Protein AF-A0A9X8HEX1-F1 (afdb_monomer)

Sequence (261 aa):
MSPPASTITAYSGILLDDAYKFYAAWRTTFEEAAVTAGFFSLYTNETYCPTRIETDAYTISQAKLQVDKIRNDAKYSTDGYAGDALEQRLTTVKRLEQDFTRKFLDEYIAESLAALRVQAKAFIFNCLTPILQQVIGSHASPFTLWAALMARHEAGTRDPMILFASLTQLKYSEDISAETLFTTLDDQINLIKTTTPSHSRLSNLYYKGIHSAYLRYNATPSIFIHAYRPQSGYLHSTHRSTPVSTPTKLYTTSSRLFHGG

Nearest PDB structures (foldseek):
  8uyo-assembly1_1  TM=4.677E-01  e=8.739E+00  Homo sapiens

Solvent-accessible surface area (backbone atoms only — not comparable to full-atom values): 15936 Å² total; per-residue (Å²): 133,80,79,76,82,80,76,73,77,75,66,86,69,74,60,44,61,95,58,72,90,50,47,69,65,40,49,56,56,46,52,54,51,28,49,74,72,70,36,42,60,45,38,79,31,83,85,62,73,61,66,66,54,57,52,50,30,52,56,50,32,54,56,49,49,53,53,46,43,68,77,41,40,84,79,57,58,68,80,96,51,58,72,73,57,30,56,54,43,53,54,49,35,53,49,53,54,50,53,50,40,51,54,46,34,56,52,48,43,52,53,53,50,50,56,48,42,54,51,43,36,53,50,55,50,63,36,38,33,74,68,52,42,66,75,56,55,82,48,87,45,34,24,58,35,43,52,51,52,52,51,54,53,59,52,50,67,50,32,60,69,54,49,53,53,50,58,72,67,61,65,75,47,97,90,51,55,69,66,60,52,50,53,53,50,50,52,52,53,52,49,46,62,73,59,50,86,83,57,92,76,55,64,62,62,54,47,56,46,47,54,53,48,50,45,68,76,51,48,59,74,70,56,52,57,63,73,66,54,71,96,66,80,87,79,92,79,87,82,80,87,86,89,90,80,86,85,91,80,91,85,81,90,85,80,90,80,88,88,89,136

pLDDT: mean 72.98, std 23.15, range [27.14, 97.88]

Organism: Aphanomyces astaci (NCBI:txid112090)

Secondary structure (DSSP, 8-state):
-PPP--------SPPB-S-GGGHHHHHHHHHHHHHHTT-HHHHH-TT---HHHHHHHHHHHHHHHHHHHHHTHHHH--TT--THHHHHHHHHHHHHHHHHHHHHHHHHHHHHHHHHHHHHHHHHHHTB-HHHHHHHTT--SHHHHHHHHHHHHHHHTT-HHHHHHHHHH----TTS-HHHHHHHHHHHHHHHHHHS---TTTTTHHHHHHHHHHHHHHS-HHHHHHHT---------------------------------

Radius of gyration: 35.81 Å; Cα contacts (8 Å, |Δi|>4): 145; chains: 1; bounding box: 96×54×105 Å

Mean predicted aligned error: 17.01 Å

Structure (mmCIF, N/CA/C/O backbone):
data_AF-A0A9X8HEX1-F1
#
_entry.id   AF-A0A9X8HEX1-F1
#
loop_
_atom_site.group_PDB
_atom_site.id
_atom_site.type_symbol
_atom_site.label_atom_id
_atom_site.label_alt_id
_atom_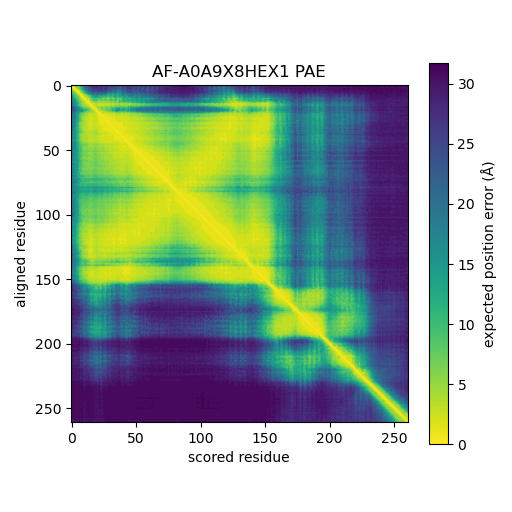site.label_comp_id
_atom_site.label_asym_id
_atom_site.label_entity_id
_atom_site.label_seq_id
_atom_site.pdbx_PDB_ins_code
_atom_site.Cartn_x
_atom_site.Cartn_y
_atom_site.Cartn_z
_atom_site.occupancy
_atom_site.B_iso_or_equiv
_atom_site.auth_seq_id
_atom_site.auth_comp_id
_atom_site.auth_asym_id
_atom_site.auth_atom_id
_atom_site.pdbx_PDB_model_num
ATOM 1 N N . MET A 1 1 ? -4.125 5.279 -22.724 1.00 39.34 1 MET A N 1
ATOM 2 C CA . MET A 1 1 ? -5.195 4.468 -22.113 1.00 39.34 1 MET A CA 1
ATOM 3 C C . MET A 1 1 ? -5.387 5.021 -20.718 1.00 39.34 1 MET A C 1
ATOM 5 O O . MET A 1 1 ? -4.426 5.006 -19.961 1.00 39.34 1 MET A O 1
ATOM 9 N N . SER A 1 2 ? -6.540 5.622 -20.433 1.00 27.77 2 SER A N 1
ATOM 10 C CA . SER A 1 2 ? -6.862 6.080 -19.077 1.00 27.77 2 SER A CA 1
ATOM 11 C C . SER A 1 2 ? -6.958 4.868 -18.146 1.00 27.77 2 SER A C 1
ATOM 13 O O . SER A 1 2 ? -7.371 3.803 -18.619 1.00 27.77 2 SER A O 1
ATOM 15 N N . PRO A 1 3 ? -6.589 4.988 -16.859 1.00 36.34 3 PRO A N 1
ATOM 16 C CA . PRO A 1 3 ? -6.806 3.901 -15.919 1.00 36.34 3 PRO A CA 1
ATOM 17 C C . PRO A 1 3 ? -8.313 3.617 -15.857 1.00 36.34 3 PRO A C 1
ATOM 19 O O . PRO A 1 3 ? -9.101 4.569 -15.921 1.00 36.34 3 PRO A O 1
ATOM 22 N N . PRO A 1 4 ? -8.745 2.350 -15.748 1.00 36.81 4 PRO A N 1
ATOM 23 C CA . PRO A 1 4 ? -10.133 2.075 -15.414 1.00 36.81 4 PRO A CA 1
ATOM 24 C C . PRO A 1 4 ? -10.446 2.795 -14.100 1.00 36.81 4 PRO A C 1
ATOM 26 O O . PRO A 1 4 ? -9.612 2.819 -13.194 1.00 36.81 4 PRO A O 1
ATOM 29 N N . ALA A 1 5 ? -11.621 3.422 -14.014 1.00 38.34 5 ALA A N 1
ATOM 30 C CA . ALA A 1 5 ? -12.097 3.974 -12.757 1.00 38.34 5 ALA A CA 1
ATOM 31 C C . ALA A 1 5 ? -12.072 2.840 -11.726 1.00 38.34 5 ALA A C 1
ATOM 33 O O . ALA A 1 5 ? -12.818 1.871 -11.865 1.00 38.34 5 ALA A O 1
ATOM 34 N N . SER A 1 6 ? -11.165 2.920 -10.749 1.00 46.41 6 SER A N 1
ATOM 35 C CA . SER A 1 6 ? -11.129 1.967 -9.648 1.00 46.41 6 SER A CA 1
ATOM 36 C C . SER A 1 6 ? -12.436 2.113 -8.888 1.00 46.41 6 SER A C 1
ATOM 38 O O . SER A 1 6 ? -12.615 3.053 -8.114 1.00 46.41 6 SER A O 1
ATOM 40 N N . THR A 1 7 ? -13.371 1.203 -9.139 1.00 51.03 7 THR A N 1
ATOM 41 C CA . THR A 1 7 ? -14.566 1.033 -8.327 1.00 51.03 7 THR A CA 1
ATOM 42 C C . THR A 1 7 ? -14.078 0.593 -6.954 1.00 51.03 7 THR A C 1
ATOM 44 O O . THR A 1 7 ? -13.777 -0.578 -6.740 1.00 51.03 7 THR A O 1
ATOM 47 N N . ILE A 1 8 ? -13.887 1.548 -6.043 1.00 57.81 8 ILE A N 1
ATOM 48 C CA . ILE A 1 8 ? -13.554 1.243 -4.654 1.00 57.81 8 ILE A CA 1
ATOM 49 C C . ILE A 1 8 ? -14.707 0.394 -4.129 1.00 57.81 8 ILE A C 1
ATOM 51 O O . ILE A 1 8 ? -15.847 0.860 -4.089 1.00 57.81 8 ILE A O 1
ATOM 55 N N . THR A 1 9 ? -14.424 -0.856 -3.762 1.00 61.56 9 THR A N 1
ATOM 56 C CA . THR A 1 9 ? -15.390 -1.704 -3.068 1.00 61.56 9 THR A CA 1
ATOM 57 C C . THR A 1 9 ? -15.832 -0.961 -1.815 1.00 61.56 9 THR A C 1
ATOM 59 O O . THR A 1 9 ? -15.011 -0.660 -0.947 1.00 61.56 9 THR A O 1
ATOM 62 N N . ALA A 1 10 ? -17.111 -0.597 -1.752 1.00 63.03 10 ALA A N 1
ATOM 63 C CA . ALA A 1 10 ? -17.655 0.088 -0.593 1.00 63.03 10 ALA A CA 1
ATOM 64 C C . ALA A 1 10 ? -17.561 -0.839 0.623 1.00 63.03 10 ALA A C 1
ATOM 66 O O . ALA A 1 10 ? -17.906 -2.019 0.541 1.00 63.03 10 ALA A O 1
ATOM 67 N N . TYR A 1 11 ? -17.086 -0.308 1.745 1.00 71.88 11 TYR A N 1
ATOM 68 C CA . TYR A 1 11 ? -17.107 -1.040 3.001 1.00 71.88 11 TYR A CA 1
ATOM 69 C C . TYR A 1 11 ? -18.558 -1.288 3.421 1.00 71.88 11 TYR A C 1
ATOM 71 O O . TYR A 1 11 ? -19.358 -0.358 3.497 1.00 71.88 11 TYR A O 1
ATOM 79 N N . SER A 1 12 ? -18.900 -2.550 3.666 1.00 70.00 12 SER A N 1
ATOM 80 C CA . SER A 1 12 ? -20.263 -2.984 3.989 1.00 70.00 12 SER A CA 1
ATOM 81 C C . SER A 1 12 ? -20.513 -3.168 5.489 1.00 70.00 12 SER A C 1
ATOM 83 O O . SER A 1 12 ? -21.581 -3.640 5.872 1.00 70.00 12 SER A O 1
ATOM 85 N N . GLY A 1 13 ? -19.527 -2.866 6.340 1.00 74.44 13 GLY A N 1
ATOM 86 C CA . GLY A 1 13 ? -19.642 -3.005 7.791 1.00 74.44 13 GLY A CA 1
ATOM 87 C C . GLY A 1 13 ? -20.255 -1.780 8.474 1.00 74.44 13 GLY A C 1
ATOM 88 O O . GLY A 1 13 ? -20.576 -0.772 7.846 1.00 74.44 13 GLY A O 1
ATOM 89 N N . ILE A 1 14 ? -20.396 -1.865 9.798 1.00 80.00 14 ILE A N 1
ATOM 90 C CA . ILE A 1 14 ? -20.869 -0.753 10.638 1.00 80.00 14 ILE A CA 1
ATOM 91 C C . I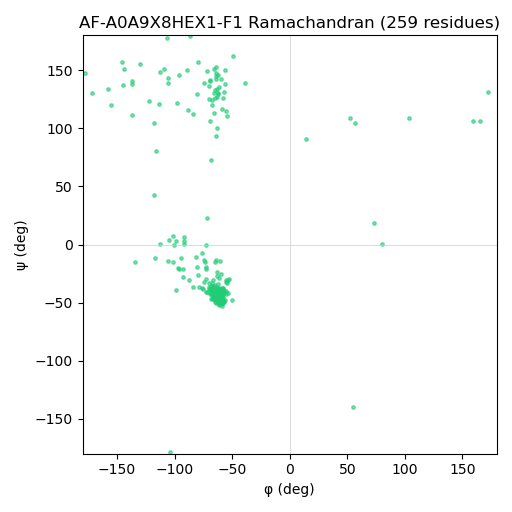LE A 1 14 ? -19.886 0.414 10.510 1.00 80.00 14 ILE A C 1
ATOM 93 O O . ILE A 1 14 ? -18.681 0.194 10.557 1.00 80.00 14 ILE A O 1
ATOM 97 N N . LEU A 1 15 ? -20.372 1.646 10.359 1.00 85.44 15 LEU A N 1
ATOM 98 C CA . LEU A 1 15 ? -19.495 2.817 10.363 1.00 85.44 15 LEU A CA 1
ATOM 99 C C . LEU A 1 15 ? -18.937 3.053 11.766 1.00 85.44 15 LEU A C 1
ATOM 101 O O . LEU A 1 15 ? -19.681 3.007 12.745 1.00 85.44 15 LEU A O 1
ATOM 105 N N . LEU A 1 16 ? -17.647 3.355 11.860 1.00 86.31 16 LEU A N 1
ATOM 106 C CA . LEU A 1 16 ? -17.052 3.795 13.110 1.00 86.31 16 LEU A CA 1
ATOM 107 C C . LEU A 1 16 ? -17.555 5.196 13.438 1.00 86.31 16 LEU A C 1
ATOM 109 O O . LEU A 1 16 ? -17.443 6.129 12.633 1.00 86.31 16 LEU A O 1
ATOM 113 N N . ASP A 1 17 ? -18.108 5.338 14.629 1.00 80.31 17 ASP A N 1
ATOM 114 C CA . ASP A 1 17 ? -18.427 6.609 15.251 1.00 80.31 17 ASP A CA 1
ATOM 115 C C . ASP A 1 17 ? -17.440 6.897 16.387 1.00 80.31 17 ASP A C 1
ATOM 117 O O . ASP A 1 17 ? -16.544 6.108 16.689 1.00 80.31 17 ASP A O 1
ATOM 121 N N . ASP A 1 18 ? -17.582 8.060 17.017 1.00 72.25 18 ASP A N 1
ATOM 122 C CA . ASP A 1 18 ? -16.739 8.435 18.155 1.00 72.25 18 ASP A CA 1
ATOM 123 C C . ASP A 1 18 ? -17.100 7.648 19.436 1.00 72.25 18 ASP A C 1
ATOM 125 O O . ASP A 1 18 ? -16.485 7.837 20.485 1.00 72.25 18 ASP A O 1
ATOM 129 N N . ALA A 1 19 ? -18.103 6.761 19.378 1.00 66.81 19 ALA A N 1
ATOM 130 C CA . ALA A 1 19 ? -18.542 5.965 20.509 1.00 66.81 19 ALA A CA 1
ATOM 131 C C . ALA A 1 19 ? -17.740 4.656 20.591 1.00 66.81 19 ALA A C 1
ATOM 133 O O . ALA A 1 19 ? -17.836 3.738 19.781 1.00 66.81 19 ALA A O 1
ATOM 134 N N . TYR A 1 20 ? -16.986 4.513 21.675 1.00 65.56 20 TYR A N 1
ATOM 135 C CA . TYR A 1 20 ? -16.068 3.390 21.915 1.00 65.56 20 TYR A CA 1
ATOM 136 C C . TYR A 1 20 ? -16.729 2.006 21.965 1.00 65.56 20 TYR A C 1
ATOM 138 O O . TYR A 1 20 ? -16.040 0.990 21.888 1.00 65.56 20 TYR A O 1
ATOM 146 N N . LYS A 1 21 ? -18.061 1.949 22.082 1.00 67.62 21 LYS A N 1
ATOM 147 C CA . LYS A 1 21 ? -18.825 0.715 22.301 1.00 67.62 21 LYS A CA 1
ATOM 148 C C . LYS A 1 21 ? -18.678 -0.301 21.163 1.00 67.62 21 LYS A C 1
ATOM 150 O O . LYS A 1 21 ? -18.771 -1.497 21.419 1.00 67.62 21 LYS A O 1
ATOM 155 N N . PHE A 1 22 ? -18.429 0.158 19.936 1.00 74.25 22 PHE A N 1
ATOM 156 C CA . PHE A 1 22 ? -18.317 -0.712 18.759 1.00 74.25 22 PHE A CA 1
ATOM 157 C C . PHE A 1 22 ? -16.912 -0.770 18.164 1.00 74.25 22 PHE A C 1
ATOM 159 O O . PHE A 1 22 ? -16.699 -1.496 17.198 1.00 74.25 22 PHE A O 1
ATOM 166 N N . TYR A 1 23 ? -15.941 -0.067 18.753 1.00 81.19 23 TYR A N 1
ATOM 167 C CA . TYR A 1 23 ? -14.595 0.049 18.193 1.00 81.19 23 TYR A CA 1
ATOM 168 C C . TYR A 1 23 ? -13.899 -1.307 18.008 1.00 81.19 23 TYR A C 1
ATOM 170 O O . TYR A 1 23 ? -13.342 -1.559 16.945 1.00 81.19 23 TYR A O 1
ATOM 178 N N . ALA A 1 24 ? -13.966 -2.202 18.999 1.00 79.25 24 ALA A N 1
ATOM 179 C CA . ALA A 1 24 ? -13.312 -3.510 18.910 1.00 79.25 24 ALA A CA 1
ATOM 180 C C . ALA A 1 24 ? -13.892 -4.371 17.771 1.00 79.25 24 ALA A C 1
ATOM 182 O O . ALA A 1 24 ? -13.145 -4.892 16.948 1.00 79.25 24 ALA A O 1
ATOM 183 N N . ALA A 1 25 ? -15.223 -4.459 17.683 1.00 80.62 25 ALA A N 1
ATOM 184 C CA . ALA A 1 25 ? -15.906 -5.213 16.631 1.00 80.62 25 ALA A CA 1
ATOM 185 C C . ALA A 1 25 ? -15.706 -4.582 15.243 1.00 80.62 25 ALA A C 1
ATOM 187 O O . ALA A 1 25 ? -15.489 -5.286 14.253 1.00 80.62 25 ALA A O 1
ATOM 188 N N . TRP A 1 26 ? -15.740 -3.247 15.177 1.00 88.06 26 TRP A N 1
ATOM 189 C CA . TRP A 1 26 ? -15.436 -2.496 13.966 1.00 88.06 26 TRP A CA 1
ATOM 190 C C . TRP A 1 26 ? -14.021 -2.789 13.479 1.00 88.06 26 TRP A C 1
ATOM 192 O O . TRP A 1 26 ? -13.847 -3.107 12.308 1.00 88.06 26 TRP A O 1
ATOM 202 N N . ARG A 1 27 ? -13.028 -2.725 14.373 1.00 89.12 27 ARG A N 1
ATOM 203 C CA . ARG A 1 27 ? -11.616 -2.919 14.039 1.00 89.12 27 ARG A CA 1
ATOM 204 C C . ARG A 1 27 ? -11.392 -4.283 13.405 1.00 89.12 27 ARG A C 1
ATOM 206 O O . ARG A 1 27 ? -10.843 -4.333 12.316 1.00 89.12 27 ARG A O 1
ATOM 213 N N . THR A 1 28 ? -11.883 -5.359 14.018 1.00 86.81 28 THR A N 1
ATOM 214 C CA . THR A 1 28 ? -11.762 -6.710 13.446 1.00 86.81 28 THR A CA 1
ATOM 215 C C . THR A 1 28 ? -12.376 -6.790 12.046 1.00 86.81 28 THR A C 1
ATOM 217 O O . THR A 1 28 ? -11.711 -7.211 11.104 1.00 86.81 28 THR A O 1
ATOM 220 N N . THR A 1 29 ? -13.607 -6.295 11.885 1.00 88.56 29 THR A N 1
ATOM 221 C CA . THR A 1 29 ? -14.315 -6.317 10.591 1.00 88.56 29 THR A CA 1
ATOM 222 C C . THR A 1 29 ? -13.586 -5.488 9.527 1.00 88.56 29 THR A C 1
ATOM 224 O O . THR A 1 29 ? -13.477 -5.884 8.365 1.00 88.56 29 THR A O 1
ATOM 227 N N . PHE A 1 30 ? -13.074 -4.321 9.916 1.00 91.69 30 PHE A N 1
ATOM 228 C CA . PHE A 1 30 ? -12.334 -3.432 9.035 1.00 91.69 30 PHE A CA 1
ATOM 229 C C . PHE A 1 30 ? -10.996 -4.038 8.609 1.00 91.69 30 PHE A C 1
ATOM 231 O O . PHE A 1 30 ? -10.667 -3.994 7.426 1.00 91.69 30 PHE A O 1
ATOM 238 N N . GLU A 1 31 ? -10.230 -4.604 9.544 1.00 92.94 31 GLU A N 1
ATOM 239 C CA . GLU A 1 31 ? -8.933 -5.222 9.262 1.00 92.94 31 GLU A CA 1
ATOM 240 C C . GLU A 1 31 ? -9.088 -6.385 8.268 1.00 92.94 31 GLU A C 1
ATOM 242 O O . GLU A 1 31 ? -8.364 -6.436 7.274 1.00 92.94 31 GLU A O 1
ATOM 247 N N . GLU A 1 32 ? -10.091 -7.250 8.445 1.00 91.31 32 GLU A N 1
ATOM 248 C CA . GLU A 1 32 ? -10.408 -8.332 7.498 1.00 91.31 32 GLU A CA 1
ATOM 249 C C . GLU A 1 32 ? -10.763 -7.805 6.098 1.00 91.31 32 GLU A C 1
ATOM 251 O O . GLU A 1 32 ? -10.253 -8.294 5.079 1.00 91.31 32 GLU A O 1
ATOM 256 N N . ALA A 1 33 ? -11.600 -6.765 6.031 1.00 90.88 33 ALA A N 1
ATOM 257 C CA . ALA A 1 33 ? -11.974 -6.134 4.770 1.00 90.88 33 ALA A CA 1
ATOM 258 C C . ALA A 1 33 ? -10.766 -5.465 4.088 1.00 90.88 33 ALA A C 1
ATOM 260 O O . ALA A 1 33 ? -10.582 -5.588 2.876 1.00 90.88 33 ALA A O 1
ATOM 261 N N . ALA A 1 34 ? -9.904 -4.805 4.862 1.00 92.31 34 ALA A N 1
ATOM 262 C CA . ALA A 1 34 ? -8.686 -4.165 4.386 1.00 92.31 34 ALA A CA 1
ATOM 263 C C . ALA A 1 34 ? -7.648 -5.176 3.884 1.00 92.31 34 ALA A C 1
ATOM 265 O O . ALA A 1 34 ? -6.960 -4.900 2.899 1.00 92.31 34 ALA A O 1
ATOM 266 N N . VAL A 1 35 ? -7.523 -6.339 4.532 1.00 92.50 35 VAL A N 1
ATOM 267 C CA . VAL A 1 35 ? -6.666 -7.440 4.066 1.00 92.50 35 VAL A CA 1
ATOM 268 C C . VAL A 1 35 ? -7.191 -7.974 2.738 1.00 92.50 35 VAL A C 1
ATOM 270 O O . VAL A 1 35 ? -6.428 -8.086 1.781 1.00 92.50 35 VAL A O 1
ATOM 273 N N . THR A 1 36 ? -8.498 -8.218 2.649 1.00 90.56 36 THR A N 1
ATOM 274 C CA . THR A 1 36 ? -9.150 -8.713 1.427 1.00 90.56 36 THR A CA 1
ATOM 275 C C . THR A 1 36 ? -8.994 -7.735 0.259 1.00 90.56 36 THR A C 1
ATOM 277 O O . THR A 1 36 ? -8.737 -8.147 -0.870 1.00 90.56 36 THR A O 1
ATOM 280 N N . ALA A 1 37 ? -9.091 -6.432 0.528 1.00 89.44 37 ALA A N 1
ATOM 281 C CA . ALA A 1 37 ? -8.872 -5.380 -0.461 1.00 89.44 37 ALA A CA 1
ATOM 282 C C . ALA A 1 37 ? -7.383 -5.128 -0.785 1.00 89.44 37 ALA A C 1
ATOM 284 O O . ALA A 1 37 ? -7.077 -4.352 -1.689 1.00 89.44 37 ALA A O 1
ATOM 285 N N . GLY A 1 38 ? -6.448 -5.757 -0.062 1.00 91.56 38 GLY A N 1
ATOM 286 C CA . GLY A 1 38 ? -5.007 -5.567 -0.245 1.00 91.56 38 GLY A CA 1
ATOM 287 C C . GLY A 1 38 ? -4.469 -4.228 0.274 1.00 91.56 38 GLY A C 1
ATOM 288 O O . GLY A 1 38 ? -3.379 -3.813 -0.114 1.00 91.56 38 GLY A O 1
ATOM 289 N N . PHE A 1 39 ? -5.210 -3.535 1.143 1.00 94.25 39 PHE A N 1
ATOM 290 C CA . PHE A 1 39 ? -4.818 -2.234 1.691 1.00 94.25 39 PHE A CA 1
ATOM 291 C C . PHE A 1 39 ? -4.156 -2.314 3.064 1.00 94.25 39 PHE A C 1
ATOM 293 O O . PHE A 1 39 ? -3.450 -1.380 3.436 1.00 94.25 39 PHE A O 1
ATOM 300 N N . PHE A 1 40 ? -4.345 -3.403 3.816 1.00 94.44 40 PHE A N 1
ATOM 301 C CA . PHE A 1 40 ? -3.969 -3.445 5.233 1.00 94.44 40 PHE A CA 1
ATOM 302 C C . PHE A 1 40 ? -2.496 -3.093 5.505 1.00 94.44 40 PHE A C 1
ATOM 304 O O . PHE A 1 40 ? -2.201 -2.282 6.381 1.00 94.44 40 PHE A O 1
ATOM 311 N N . SER A 1 41 ? -1.566 -3.607 4.697 1.00 96.00 41 SER A N 1
ATOM 312 C CA . SER A 1 41 ? -0.135 -3.307 4.840 1.00 96.00 41 SER A CA 1
ATOM 313 C C . SER A 1 41 ? 0.219 -1.828 4.620 1.00 96.00 41 SER A C 1
ATOM 315 O O . SER A 1 41 ? 1.210 -1.363 5.171 1.00 96.00 41 SER A O 1
ATOM 317 N N . LEU A 1 42 ? -0.596 -1.063 3.880 1.00 95.69 42 LEU A N 1
ATOM 318 C CA . LEU A 1 42 ? -0.411 0.388 3.705 1.00 95.69 42 LEU A CA 1
ATOM 319 C C . LEU A 1 42 ? -0.777 1.185 4.966 1.00 95.69 42 LEU A C 1
ATOM 321 O O . LEU A 1 42 ? -0.364 2.337 5.101 1.00 95.69 42 LEU A O 1
ATOM 325 N N . TYR A 1 43 ? -1.577 0.604 5.863 1.00 95.62 43 TYR A N 1
ATOM 326 C CA . TYR A 1 43 ? -1.968 1.226 7.128 1.00 95.62 43 TYR A CA 1
ATOM 327 C C . TYR A 1 43 ? -0.968 0.944 8.245 1.00 95.62 43 TYR A C 1
ATOM 329 O O . TYR A 1 43 ? -0.797 1.774 9.132 1.00 95.62 43 TYR A O 1
ATOM 337 N N . THR A 1 44 ? -0.297 -0.210 8.205 1.00 94.94 44 THR A N 1
ATOM 338 C CA . THR A 1 44 ? 0.607 -0.659 9.274 1.00 94.94 44 THR A CA 1
ATOM 339 C C . THR A 1 44 ? 2.085 -0.455 8.959 1.00 94.94 44 THR A C 1
ATOM 341 O O . THR A 1 44 ? 2.905 -0.491 9.874 1.00 94.94 44 THR A O 1
ATOM 344 N N . ASN A 1 45 ? 2.441 -0.209 7.696 1.00 95.00 45 ASN A N 1
ATOM 345 C CA . ASN A 1 45 ? 3.813 0.047 7.281 1.00 95.00 45 ASN A CA 1
ATOM 346 C C . ASN A 1 45 ? 3.877 1.207 6.272 1.00 95.00 45 ASN A C 1
ATOM 348 O O . ASN A 1 45 ? 3.441 1.098 5.127 1.00 95.00 45 ASN A O 1
ATOM 352 N N . GLU A 1 46 ? 4.460 2.324 6.703 1.00 92.56 46 GLU A N 1
ATOM 353 C CA . GLU A 1 46 ? 4.568 3.552 5.912 1.00 92.56 46 GLU A CA 1
ATOM 354 C C . GLU A 1 46 ? 5.368 3.370 4.611 1.00 92.56 46 GLU A C 1
ATOM 356 O O . GLU A 1 46 ? 5.006 3.927 3.567 1.00 92.56 46 GLU A O 1
ATOM 361 N N . THR A 1 47 ? 6.430 2.565 4.656 1.00 93.06 47 THR A N 1
ATOM 362 C CA . THR A 1 47 ? 7.340 2.334 3.525 1.00 93.06 47 THR A CA 1
ATOM 363 C C . THR A 1 47 ? 6.937 1.135 2.673 1.00 93.06 47 THR A C 1
ATOM 365 O O . THR A 1 47 ? 7.663 0.763 1.753 1.00 93.06 47 THR A O 1
ATOM 368 N N . TYR A 1 48 ? 5.774 0.535 2.941 1.00 94.25 48 TYR A N 1
ATOM 369 C CA . TYR A 1 48 ? 5.303 -0.627 2.205 1.00 94.25 48 TYR A CA 1
ATOM 370 C C . TYR A 1 48 ? 5.084 -0.326 0.718 1.00 94.25 48 TYR A C 1
ATOM 372 O O . TYR A 1 48 ? 4.365 0.608 0.350 1.00 94.25 48 TYR A O 1
ATOM 380 N N . CYS A 1 49 ? 5.657 -1.186 -0.122 1.00 93.56 49 CYS A N 1
ATOM 381 C CA . CYS A 1 49 ? 5.399 -1.264 -1.550 1.00 93.56 49 CYS A CA 1
ATOM 382 C C . CYS A 1 49 ? 4.906 -2.685 -1.879 1.00 93.56 49 CYS A C 1
ATOM 384 O O . CYS A 1 49 ? 5.594 -3.655 -1.554 1.00 93.56 49 CYS A O 1
ATOM 386 N N . PRO A 1 50 ? 3.722 -2.853 -2.492 1.00 94.25 50 PRO A N 1
ATOM 387 C CA . PRO A 1 50 ? 3.270 -4.162 -2.944 1.00 94.25 50 PRO A CA 1
ATOM 388 C C . PRO A 1 50 ? 4.194 -4.749 -4.016 1.00 94.25 50 P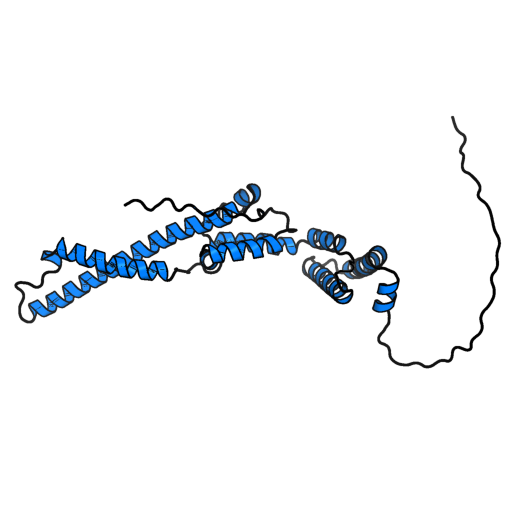RO A C 1
ATOM 390 O O . PRO A 1 50 ? 4.412 -4.129 -5.057 1.00 94.25 50 PRO A O 1
ATOM 393 N N . THR A 1 51 ? 4.612 -6.005 -3.842 1.00 92.69 51 THR A N 1
ATOM 394 C CA . THR A 1 51 ? 5.456 -6.741 -4.807 1.00 92.69 51 THR A CA 1
ATOM 395 C C . THR A 1 51 ? 4.875 -6.767 -6.222 1.00 92.69 51 THR A C 1
ATOM 397 O O . THR A 1 51 ? 5.611 -6.783 -7.209 1.00 92.69 51 THR A O 1
ATOM 400 N N . ARG A 1 52 ? 3.542 -6.740 -6.350 1.00 91.81 52 ARG A N 1
ATOM 401 C CA . ARG A 1 52 ? 2.873 -6.654 -7.654 1.00 91.81 52 ARG A CA 1
ATOM 402 C C . ARG A 1 52 ? 3.227 -5.364 -8.399 1.00 91.81 52 ARG A C 1
ATOM 404 O O . ARG A 1 52 ? 3.510 -5.436 -9.586 1.00 91.81 52 ARG A O 1
ATOM 411 N N . ILE A 1 53 ? 3.261 -4.217 -7.712 1.00 93.88 53 ILE A N 1
ATOM 412 C CA . ILE A 1 53 ? 3.651 -2.937 -8.324 1.00 93.88 53 ILE A CA 1
ATOM 413 C C . ILE A 1 53 ? 5.100 -3.012 -8.803 1.00 93.88 53 ILE A C 1
ATOM 415 O O . ILE A 1 53 ? 5.378 -2.614 -9.927 1.00 93.88 53 ILE A O 1
ATOM 419 N N . GLU A 1 54 ? 6.005 -3.567 -7.996 1.00 92.25 54 GLU A N 1
ATOM 420 C CA . GLU A 1 54 ? 7.420 -3.721 -8.364 1.00 92.25 54 GLU A CA 1
ATOM 421 C C . GLU A 1 54 ? 7.601 -4.638 -9.585 1.00 92.25 54 GLU A C 1
ATOM 423 O O . GLU A 1 54 ? 8.341 -4.318 -10.516 1.00 92.25 54 GLU A O 1
ATOM 428 N N . THR A 1 55 ? 6.879 -5.759 -9.612 1.00 94.19 55 THR A N 1
ATOM 429 C CA . THR A 1 55 ? 6.929 -6.738 -10.710 1.00 94.19 55 THR A CA 1
ATOM 430 C C . THR A 1 55 ? 6.351 -6.165 -12.006 1.00 94.19 55 THR A C 1
ATOM 432 O O . THR A 1 55 ? 6.941 -6.326 -13.081 1.00 94.19 55 THR A O 1
ATOM 435 N N . ASP A 1 56 ? 5.220 -5.460 -11.912 1.00 94.12 56 ASP A N 1
ATOM 436 C CA . ASP A 1 56 ? 4.591 -4.783 -13.047 1.00 94.12 56 ASP A CA 1
ATOM 437 C C . ASP A 1 56 ? 5.504 -3.662 -13.566 1.00 94.12 56 ASP A C 1
ATOM 439 O O . ASP A 1 56 ? 5.744 -3.576 -14.772 1.00 94.12 56 ASP A O 1
ATOM 443 N N . ALA A 1 57 ? 6.094 -2.861 -12.670 1.00 94.94 57 ALA A N 1
ATOM 444 C CA . ALA A 1 57 ? 7.051 -1.812 -13.017 1.00 94.94 57 ALA A CA 1
ATOM 445 C C . ALA A 1 57 ? 8.237 -2.382 -13.800 1.00 94.94 57 ALA A C 1
ATOM 447 O O . ALA A 1 57 ? 8.588 -1.861 -14.861 1.00 94.94 57 ALA A O 1
ATOM 448 N N . TYR A 1 58 ? 8.819 -3.487 -13.324 1.00 93.50 58 TYR A N 1
ATOM 449 C CA . TYR A 1 58 ? 9.920 -4.158 -14.005 1.00 93.50 58 TYR A CA 1
ATOM 450 C C . TYR A 1 58 ? 9.514 -4.647 -15.395 1.00 93.50 58 TYR A C 1
ATOM 452 O O . TYR A 1 58 ? 10.161 -4.296 -16.382 1.00 93.50 58 TYR A O 1
ATOM 460 N N . THR A 1 59 ? 8.407 -5.378 -15.501 1.00 95.50 59 THR A N 1
ATOM 461 C CA . THR A 1 59 ? 7.930 -5.927 -16.779 1.00 95.50 59 THR A CA 1
ATOM 462 C C . THR A 1 59 ? 7.646 -4.820 -17.798 1.00 95.50 59 THR A C 1
ATOM 464 O O . THR A 1 59 ? 8.077 -4.894 -18.953 1.00 95.50 59 THR A O 1
ATOM 467 N N . ILE A 1 60 ? 6.975 -3.748 -17.368 1.00 95.38 60 ILE A N 1
ATOM 468 C CA . ILE A 1 60 ? 6.657 -2.602 -18.224 1.00 95.38 60 ILE A CA 1
ATOM 469 C C . ILE A 1 60 ? 7.932 -1.843 -18.603 1.00 95.38 60 ILE A C 1
ATOM 471 O O . ILE A 1 60 ? 8.060 -1.442 -19.760 1.00 95.38 60 ILE A O 1
ATOM 475 N N . SER A 1 61 ? 8.891 -1.684 -17.684 1.00 96.12 61 SER A N 1
ATOM 476 C CA . SER A 1 61 ? 10.167 -1.012 -17.966 1.00 96.12 61 SER A CA 1
ATOM 477 C C . SER A 1 61 ? 10.931 -1.698 -19.098 1.00 96.12 61 SER A C 1
ATOM 479 O O . SER A 1 61 ? 11.421 -1.021 -20.001 1.00 96.12 61 SER A O 1
ATOM 481 N N . GLN A 1 62 ? 10.948 -3.037 -19.117 1.00 95.62 62 GLN A N 1
ATOM 482 C CA . GLN A 1 62 ? 11.604 -3.808 -20.170 1.00 95.62 62 GLN A CA 1
ATOM 483 C C . GLN A 1 62 ? 10.926 -3.577 -21.521 1.00 95.62 62 GLN A C 1
ATOM 485 O O . GLN A 1 62 ? 11.592 -3.248 -22.501 1.00 95.62 62 GLN A O 1
ATOM 490 N N . ALA A 1 63 ? 9.594 -3.662 -21.574 1.00 96.38 63 ALA A N 1
ATOM 491 C CA . ALA A 1 63 ? 8.844 -3.401 -22.800 1.00 96.38 63 ALA A CA 1
ATOM 492 C C . ALA A 1 63 ? 9.035 -1.956 -23.301 1.00 96.38 63 ALA A C 1
ATOM 494 O O . ALA A 1 63 ? 9.227 -1.722 -24.495 1.00 96.38 63 ALA A O 1
ATOM 495 N N . LYS A 1 64 ? 9.024 -0.976 -22.391 1.00 96.62 64 LYS A N 1
ATOM 496 C CA . LYS A 1 64 ? 9.228 0.443 -22.711 1.00 96.62 64 LYS A CA 1
ATOM 497 C C . LYS A 1 64 ? 10.637 0.726 -23.212 1.00 96.62 64 LYS A C 1
ATOM 499 O O . LYS A 1 64 ? 10.766 1.483 -24.170 1.00 96.62 64 LYS A O 1
ATOM 504 N N . LEU A 1 65 ? 11.656 0.095 -22.630 1.00 97.00 65 LEU A N 1
ATOM 505 C CA . LEU A 1 65 ? 13.032 0.210 -23.100 1.00 97.00 65 LEU A CA 1
ATOM 506 C C . LEU A 1 65 ? 13.170 -0.318 -24.532 1.00 97.00 65 LEU A C 1
ATOM 508 O O . LEU A 1 65 ? 13.778 0.348 -25.362 1.00 97.00 65 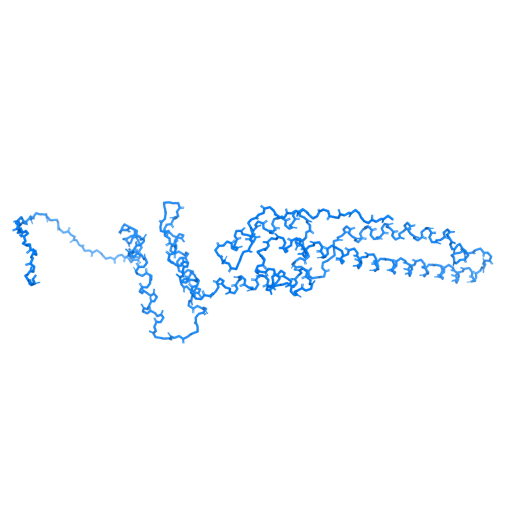LEU A O 1
ATOM 512 N N . GLN A 1 66 ? 12.566 -1.466 -24.857 1.00 96.88 66 GLN A N 1
ATOM 513 C CA . GLN A 1 66 ? 12.601 -1.989 -26.230 1.00 96.88 66 GLN A CA 1
ATOM 514 C C . GLN A 1 66 ? 11.939 -1.029 -27.225 1.00 96.88 66 GLN A C 1
ATOM 516 O O . GLN A 1 66 ? 12.485 -0.767 -28.295 1.00 96.88 66 GLN A O 1
ATOM 521 N N . VAL A 1 67 ? 10.793 -0.448 -26.860 1.00 97.19 67 VAL A N 1
ATOM 522 C CA . VAL A 1 67 ? 10.136 0.573 -27.690 1.00 97.19 67 VAL A CA 1
ATOM 523 C C . VAL A 1 67 ? 11.014 1.818 -27.847 1.00 97.19 67 VAL A C 1
ATOM 525 O O . VAL A 1 67 ? 11.077 2.372 -28.945 1.00 97.19 67 VAL A O 1
ATOM 528 N N . ASP A 1 68 ? 11.695 2.259 -26.787 1.00 97.00 68 ASP A N 1
ATOM 529 C CA . ASP A 1 68 ? 12.602 3.410 -26.845 1.00 97.00 68 ASP A CA 1
ATOM 530 C C . ASP A 1 68 ? 13.797 3.143 -27.763 1.00 97.00 68 ASP A C 1
ATOM 532 O O . ASP A 1 68 ? 14.123 3.990 -28.590 1.00 97.00 68 ASP A O 1
ATOM 536 N N . LYS A 1 69 ? 14.383 1.942 -27.697 1.00 96.56 69 LYS A N 1
ATOM 537 C CA . LYS A 1 69 ? 15.472 1.515 -28.586 1.00 96.56 69 LYS A CA 1
ATOM 538 C C . LYS A 1 69 ? 15.059 1.547 -30.054 1.00 96.56 69 LYS A C 1
ATOM 540 O O . LYS A 1 69 ? 15.806 2.066 -30.869 1.00 96.56 69 LYS A O 1
ATOM 545 N N . ILE A 1 70 ? 13.858 1.067 -30.383 1.00 96.38 70 ILE A N 1
ATOM 546 C CA . ILE A 1 70 ? 13.337 1.096 -31.761 1.00 96.38 70 ILE A CA 1
ATOM 547 C C . ILE A 1 70 ? 13.126 2.537 -32.242 1.00 96.38 70 ILE A C 1
ATOM 549 O O . ILE A 1 70 ? 13.448 2.873 -33.378 1.00 96.38 70 ILE A O 1
ATOM 553 N N . ARG A 1 71 ? 12.561 3.402 -31.393 1.00 97.06 71 ARG A N 1
ATOM 554 C CA . ARG A 1 71 ? 12.255 4.794 -31.763 1.00 97.06 71 ARG A CA 1
ATOM 555 C C . ARG A 1 71 ? 13.497 5.675 -31.839 1.00 97.06 71 ARG A C 1
ATOM 557 O O . ARG A 1 71 ? 13.526 6.607 -32.634 1.00 97.06 71 ARG A O 1
ATOM 564 N N . ASN A 1 72 ? 14.491 5.387 -31.008 1.00 96.25 72 ASN A N 1
ATOM 565 C CA . ASN A 1 72 ? 15.706 6.173 -30.848 1.00 96.25 72 ASN A CA 1
ATOM 566 C C . ASN A 1 72 ? 16.944 5.353 -31.230 1.00 96.25 72 ASN A C 1
ATOM 568 O O . ASN A 1 72 ? 17.953 5.411 -30.532 1.00 96.25 72 ASN A O 1
ATOM 572 N N . ASP A 1 73 ? 16.883 4.597 -32.328 1.00 95.12 73 ASP A N 1
ATOM 573 C CA . ASP A 1 73 ? 17.927 3.640 -32.718 1.00 95.12 73 ASP A CA 1
ATOM 574 C C . ASP A 1 73 ? 19.341 4.246 -32.708 1.00 95.12 73 ASP A C 1
ATOM 576 O O . ASP A 1 73 ? 20.228 3.737 -32.027 1.00 95.12 73 ASP A O 1
ATOM 580 N N . ALA A 1 74 ? 19.531 5.426 -33.308 1.00 94.62 74 ALA A N 1
ATOM 581 C CA . ALA A 1 74 ? 20.822 6.122 -33.327 1.00 94.62 74 ALA A CA 1
ATOM 582 C C . ALA A 1 74 ? 21.427 6.364 -31.924 1.00 94.62 74 ALA A C 1
ATOM 584 O O . ALA A 1 74 ? 22.646 6.377 -31.747 1.00 94.62 74 ALA A O 1
ATOM 585 N N . LYS A 1 75 ? 20.589 6.528 -30.892 1.00 95.69 75 LYS A N 1
ATOM 586 C CA . LYS A 1 75 ? 21.031 6.703 -29.500 1.00 95.69 75 LYS A CA 1
ATOM 587 C C . LYS A 1 75 ? 21.625 5.417 -28.925 1.00 95.69 75 LYS A C 1
ATOM 589 O O . LYS A 1 75 ? 22.567 5.510 -28.137 1.00 95.69 75 LYS A O 1
ATOM 594 N N . TYR A 1 76 ? 21.117 4.255 -29.331 1.00 96.88 76 TYR A N 1
ATOM 595 C CA . TYR A 1 76 ? 21.486 2.937 -28.802 1.00 96.88 76 TYR A CA 1
ATOM 596 C C . TYR A 1 76 ? 22.371 2.112 -29.747 1.00 96.88 76 TYR A C 1
ATOM 598 O O . TYR A 1 76 ? 22.971 1.138 -29.301 1.00 96.88 76 TYR A O 1
ATOM 606 N N . SER A 1 77 ? 22.479 2.500 -31.019 1.00 95.25 77 SER A N 1
ATOM 607 C CA . SER A 1 77 ? 23.217 1.751 -32.034 1.00 95.25 77 SER A CA 1
ATOM 608 C C . SER A 1 77 ? 24.712 1.683 -31.720 1.00 95.25 77 SER A C 1
ATOM 610 O O . SER A 1 77 ? 25.323 2.637 -31.216 1.00 95.25 77 SER A O 1
ATOM 612 N N . THR A 1 78 ? 25.291 0.526 -32.022 1.00 96.50 78 THR A N 1
ATOM 613 C CA . THR A 1 78 ? 26.728 0.236 -31.963 1.00 96.50 78 THR A CA 1
ATOM 614 C C . THR A 1 78 ? 27.360 0.188 -33.353 1.00 96.50 78 THR A C 1
ATOM 616 O O . THR A 1 78 ? 28.544 -0.120 -33.474 1.00 96.50 78 THR A O 1
ATOM 619 N N . ASP A 1 79 ? 26.590 0.482 -34.398 1.00 94.94 79 ASP A N 1
ATOM 620 C CA . ASP A 1 79 ? 27.043 0.366 -35.778 1.00 94.94 79 ASP A CA 1
ATOM 621 C C . ASP A 1 79 ? 28.091 1.431 -36.106 1.00 94.94 79 ASP A C 1
ATOM 623 O O . ASP A 1 79 ? 28.018 2.575 -35.655 1.00 94.94 79 ASP A O 1
ATOM 627 N N . GLY A 1 80 ? 29.097 1.046 -36.892 1.00 93.25 80 GLY A N 1
ATOM 628 C CA . GLY A 1 80 ? 30.195 1.932 -37.288 1.00 93.25 80 GLY A CA 1
ATOM 629 C C . GLY A 1 80 ? 31.299 2.115 -36.238 1.00 93.25 80 GLY A C 1
ATOM 630 O O . GLY A 1 80 ? 32.270 2.818 -36.513 1.00 93.25 80 GLY A O 1
ATOM 631 N N . TYR A 1 81 ? 31.202 1.468 -35.072 1.00 95.69 81 TYR A N 1
ATOM 632 C CA . TYR A 1 81 ? 32.267 1.439 -34.066 1.00 95.69 81 TYR A CA 1
ATOM 633 C C . TYR A 1 81 ? 33.125 0.168 -34.192 1.00 95.69 81 TYR A C 1
ATOM 635 O O . TYR A 1 81 ? 32.616 -0.907 -34.503 1.00 95.69 81 TYR A O 1
ATOM 643 N N . ALA A 1 82 ? 34.429 0.271 -33.913 1.00 96.00 82 ALA A N 1
ATOM 644 C CA . ALA A 1 82 ? 35.366 -0.857 -33.921 1.00 96.00 82 ALA A CA 1
ATOM 645 C C . ALA A 1 82 ? 36.456 -0.696 -32.847 1.00 96.00 82 ALA A C 1
ATOM 647 O O . ALA A 1 82 ? 36.741 0.422 -32.413 1.00 96.00 82 ALA A O 1
ATOM 648 N N . GLY A 1 83 ? 37.068 -1.812 -32.433 1.00 95.88 83 GLY A N 1
ATOM 649 C CA . GLY A 1 83 ? 38.126 -1.834 -31.414 1.00 95.88 83 GLY A CA 1
ATOM 650 C C . GLY A 1 83 ? 37.692 -1.170 -30.102 1.00 95.88 83 GLY A C 1
ATOM 651 O O . GLY A 1 83 ? 36.535 -1.279 -29.699 1.00 95.88 83 GLY A O 1
ATOM 652 N N . ASP A 1 84 ? 38.593 -0.417 -29.478 1.00 96.62 84 ASP A N 1
ATOM 653 C CA . ASP A 1 84 ? 38.350 0.280 -28.206 1.00 96.62 84 ASP A CA 1
ATOM 654 C C . ASP A 1 84 ? 37.129 1.218 -28.256 1.00 96.62 84 ASP A C 1
ATOM 656 O O . ASP A 1 84 ? 36.408 1.385 -27.270 1.00 96.62 84 ASP A O 1
ATOM 660 N N . ALA A 1 85 ? 36.848 1.812 -29.421 1.00 96.00 85 ALA A N 1
ATOM 661 C CA . ALA A 1 85 ? 35.690 2.683 -29.597 1.00 96.00 85 ALA A CA 1
ATOM 662 C C . ALA A 1 85 ? 34.363 1.907 -29.493 1.00 96.00 85 ALA A C 1
ATOM 664 O O . ALA A 1 85 ? 33.379 2.443 -28.977 1.00 96.00 85 ALA A O 1
ATOM 665 N N . LEU A 1 86 ? 34.330 0.640 -29.928 1.00 97.31 86 LEU A N 1
ATOM 666 C CA . LEU A 1 86 ? 33.168 -0.236 -29.755 1.00 97.31 86 LEU A CA 1
ATOM 667 C C . LEU A 1 86 ? 32.962 -0.596 -28.281 1.00 97.31 86 LEU A C 1
ATOM 669 O O . LEU A 1 86 ? 31.832 -0.549 -27.797 1.00 97.31 86 LEU A O 1
ATOM 673 N N . GLU A 1 87 ? 34.030 -0.885 -27.539 1.00 97.06 87 GLU A N 1
ATOM 674 C CA . GLU A 1 87 ? 33.935 -1.193 -26.105 1.00 97.06 87 GLU A CA 1
ATOM 675 C C . GLU A 1 87 ? 33.417 -0.000 -25.286 1.00 97.06 87 GLU A C 1
ATOM 677 O O . GLU A 1 87 ? 32.523 -0.140 -24.437 1.00 97.06 87 GLU A O 1
ATOM 682 N N . GLN A 1 88 ? 33.914 1.204 -25.584 1.00 97.38 88 GLN A N 1
ATOM 683 C CA . GLN A 1 88 ? 33.413 2.443 -24.984 1.00 97.38 88 GLN A CA 1
ATOM 684 C C . GLN A 1 88 ? 31.936 2.673 -25.324 1.00 97.38 88 GLN A C 1
ATOM 686 O O . GLN A 1 88 ? 31.137 3.065 -24.459 1.00 97.38 88 GLN A O 1
ATOM 691 N N . ARG A 1 89 ? 31.544 2.396 -26.573 1.00 97.44 89 ARG A N 1
ATOM 692 C CA . ARG A 1 89 ? 30.157 2.527 -27.019 1.00 97.44 89 ARG A CA 1
ATOM 693 C C . ARG A 1 89 ? 29.233 1.530 -26.323 1.00 97.44 89 ARG A C 1
ATOM 695 O O . ARG A 1 89 ? 28.201 1.954 -25.810 1.00 97.44 89 ARG A O 1
ATOM 702 N N . LEU A 1 90 ? 29.615 0.259 -26.216 1.00 97.88 90 LEU A N 1
ATOM 703 C CA . LEU A 1 90 ? 28.856 -0.770 -25.493 1.00 97.88 90 LEU A CA 1
ATOM 704 C C . LEU A 1 90 ? 28.652 -0.390 -24.023 1.00 97.88 90 LEU A C 1
ATOM 706 O O . LEU A 1 90 ? 27.543 -0.492 -23.498 1.00 97.88 90 LEU A O 1
ATOM 710 N N . THR A 1 91 ? 29.694 0.131 -23.373 1.00 97.81 91 THR A N 1
ATOM 711 C CA . THR A 1 91 ? 29.605 0.629 -21.991 1.00 97.81 91 THR A CA 1
ATOM 712 C C . THR A 1 91 ? 28.625 1.800 -21.874 1.00 97.81 91 THR A C 1
ATOM 714 O O . THR A 1 91 ? 27.849 1.879 -20.919 1.00 97.81 91 THR A O 1
ATOM 717 N N . THR A 1 92 ? 28.628 2.701 -22.858 1.00 97.69 92 THR A N 1
ATOM 718 C CA . THR A 1 92 ? 27.717 3.852 -22.910 1.00 97.69 92 THR A CA 1
ATOM 719 C C . THR A 1 92 ? 26.272 3.407 -23.107 1.00 97.69 92 THR A C 1
ATOM 721 O O . THR A 1 92 ? 25.398 3.843 -22.363 1.00 97.69 92 THR A O 1
ATOM 724 N N . VAL A 1 93 ? 26.016 2.502 -24.053 1.00 97.88 93 VAL A N 1
ATOM 725 C CA . VAL A 1 93 ? 24.681 1.947 -24.316 1.00 97.88 93 VAL A CA 1
ATOM 726 C C . VAL A 1 93 ? 24.149 1.211 -23.087 1.00 97.88 93 VAL A C 1
ATOM 728 O O . VAL A 1 93 ? 23.031 1.482 -22.658 1.00 97.88 93 VAL A O 1
ATOM 731 N N . LYS A 1 94 ? 24.972 0.380 -22.435 1.00 97.62 94 LYS A N 1
ATOM 732 C CA . LYS A 1 94 ? 24.595 -0.309 -21.191 1.00 97.62 94 LYS A CA 1
ATOM 733 C C . LYS A 1 94 ? 24.205 0.669 -20.081 1.00 97.62 94 LYS A C 1
ATOM 735 O O . LYS A 1 94 ? 23.220 0.442 -19.382 1.00 97.62 94 LYS A O 1
ATOM 740 N N . ARG A 1 95 ? 24.943 1.774 -19.931 1.00 97.88 95 ARG A N 1
ATOM 741 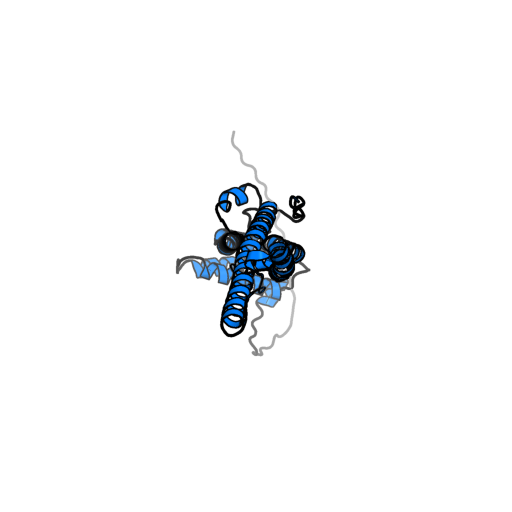C CA . ARG A 1 95 ? 24.597 2.833 -18.972 1.00 97.88 95 ARG A CA 1
ATOM 742 C C . ARG A 1 95 ? 23.267 3.501 -19.330 1.00 97.88 95 ARG A C 1
ATOM 744 O O . ARG A 1 95 ? 22.428 3.661 -18.454 1.00 97.88 95 ARG A O 1
ATOM 751 N N . LEU A 1 96 ? 23.045 3.826 -20.606 1.00 97.31 96 LEU A N 1
ATOM 752 C CA . LEU A 1 96 ? 21.788 4.422 -21.077 1.00 97.31 96 LEU A CA 1
ATOM 753 C C . LEU A 1 96 ? 20.577 3.521 -20.802 1.00 97.31 96 LEU A C 1
ATOM 755 O O . LEU A 1 96 ? 19.533 4.015 -20.383 1.00 97.31 96 LEU A O 1
ATOM 759 N N . GLU A 1 97 ? 20.704 2.213 -21.025 1.00 97.25 97 GLU A N 1
ATOM 760 C CA . GLU A 1 97 ? 19.649 1.235 -20.732 1.00 97.25 97 GLU A CA 1
ATOM 761 C C . GLU A 1 97 ? 19.358 1.140 -19.227 1.00 97.25 97 GLU A C 1
ATOM 763 O O . GLU A 1 97 ? 18.195 1.125 -18.812 1.00 97.25 97 GLU A O 1
ATOM 768 N N . GLN A 1 98 ? 20.406 1.123 -18.398 1.00 96.88 98 GLN A N 1
ATOM 769 C CA . GLN A 1 98 ? 20.279 1.095 -16.940 1.00 96.88 98 GLN A CA 1
ATOM 770 C C . GLN A 1 98 ? 19.641 2.370 -16.389 1.00 96.88 98 GLN A C 1
ATOM 772 O O . GLN A 1 98 ? 18.738 2.281 -15.558 1.00 96.88 98 GLN A O 1
ATOM 777 N N . ASP A 1 99 ? 20.077 3.541 -16.851 1.00 96.69 99 ASP A N 1
ATOM 778 C CA . ASP A 1 99 ? 19.544 4.825 -16.395 1.00 96.69 99 ASP A CA 1
ATOM 779 C C . ASP A 1 99 ? 18.091 5.016 -16.844 1.00 96.69 99 ASP A C 1
ATOM 781 O O . ASP A 1 99 ? 17.269 5.485 -16.057 1.00 96.69 99 ASP A O 1
ATOM 785 N N . PHE A 1 100 ? 17.741 4.584 -18.063 1.00 95.81 100 PHE A N 1
ATOM 786 C CA . PHE A 1 100 ? 16.348 4.549 -18.517 1.00 95.81 100 PHE A CA 1
ATOM 787 C C . PHE A 1 100 ? 15.494 3.660 -17.609 1.00 95.81 100 PHE A C 1
ATOM 789 O O . PHE A 1 100 ? 14.451 4.093 -17.124 1.00 95.81 100 PHE A O 1
ATOM 796 N N . THR A 1 101 ? 15.950 2.428 -17.358 1.00 95.50 101 THR A N 1
ATOM 797 C CA . THR A 1 101 ? 15.212 1.455 -16.543 1.00 95.50 101 THR A CA 1
ATOM 798 C C . THR A 1 101 ? 15.022 1.973 -15.121 1.00 95.50 101 THR A C 1
ATOM 800 O O . THR A 1 101 ? 13.905 1.951 -14.617 1.00 95.50 101 THR A O 1
ATOM 803 N N . ARG A 1 102 ? 16.084 2.496 -14.493 1.00 95.75 102 ARG A N 1
ATOM 804 C CA . ARG A 1 102 ? 16.032 3.056 -13.135 1.00 95.75 102 ARG A CA 1
ATOM 805 C C . ARG A 1 102 ? 15.025 4.197 -13.047 1.00 95.75 102 ARG A C 1
ATOM 807 O O . ARG A 1 102 ? 14.119 4.138 -12.228 1.00 95.75 102 ARG A O 1
ATOM 814 N N . LYS A 1 103 ? 15.144 5.186 -13.938 1.00 95.44 103 LYS A N 1
ATOM 815 C CA . LYS A 1 103 ? 14.242 6.341 -13.961 1.00 95.44 103 LYS A CA 1
ATOM 816 C C . LYS A 1 103 ? 12.783 5.916 -14.136 1.00 95.44 103 LYS A C 1
ATOM 818 O O . LYS A 1 103 ? 11.917 6.399 -13.417 1.00 95.44 103 LYS A O 1
ATOM 823 N N . PHE A 1 104 ? 12.521 4.997 -15.065 1.00 94.19 104 PHE A N 1
ATOM 824 C CA . PHE A 1 104 ? 11.169 4.503 -15.305 1.00 94.19 104 PHE A CA 1
ATOM 825 C C . PHE A 1 104 ? 10.597 3.765 -14.088 1.00 94.19 104 PHE A C 1
ATOM 827 O O . PHE A 1 104 ? 9.435 3.966 -13.746 1.00 94.19 104 PHE A O 1
ATOM 834 N N . LEU A 1 105 ? 11.396 2.907 -13.444 1.00 95.19 105 LEU A N 1
ATOM 835 C CA . LEU A 1 105 ? 10.986 2.189 -12.236 1.00 95.19 105 LEU A CA 1
ATOM 836 C C . LEU A 1 105 ? 10.602 3.163 -11.122 1.00 95.19 105 LEU A C 1
ATOM 838 O O . LEU A 1 105 ? 9.515 3.032 -10.564 1.00 95.19 105 LEU A O 1
ATOM 842 N N . ASP A 1 106 ? 11.457 4.148 -10.843 1.00 94.25 106 ASP A N 1
ATOM 843 C CA . ASP A 1 106 ? 11.231 5.130 -9.782 1.00 94.25 106 ASP A CA 1
ATOM 844 C C . ASP A 1 106 ? 9.929 5.915 -10.016 1.00 94.25 106 ASP A C 1
ATOM 846 O O . ASP A 1 106 ? 9.097 6.027 -9.114 1.00 94.25 106 ASP A O 1
ATOM 850 N N . GLU A 1 107 ? 9.716 6.403 -11.242 1.00 95.44 107 GLU A N 1
ATOM 851 C CA . GLU A 1 107 ? 8.510 7.149 -11.626 1.00 95.44 107 GLU A CA 1
ATOM 852 C C . GLU A 1 107 ? 7.250 6.273 -11.538 1.00 95.44 107 GLU A C 1
ATOM 854 O O . GLU A 1 107 ? 6.278 6.639 -10.874 1.00 95.44 107 GLU A O 1
ATOM 859 N N . TYR A 1 108 ? 7.273 5.081 -12.141 1.00 94.56 108 TYR A N 1
ATOM 860 C CA . TYR A 1 108 ? 6.110 4.195 -12.180 1.00 94.56 108 TYR A CA 1
ATOM 861 C C . TYR A 1 108 ? 5.705 3.698 -10.788 1.00 94.56 108 TYR A C 1
ATOM 863 O O . TYR A 1 108 ? 4.511 3.652 -10.469 1.00 94.56 108 TYR A O 1
ATOM 871 N N . ILE A 1 109 ? 6.679 3.320 -9.952 1.00 95.12 109 ILE A N 1
ATOM 872 C CA . ILE A 1 109 ? 6.424 2.873 -8.579 1.00 95.12 109 ILE A CA 1
ATOM 873 C C . ILE A 1 109 ? 5.844 4.030 -7.766 1.00 95.12 109 ILE A C 1
ATOM 875 O O . ILE A 1 109 ? 4.835 3.835 -7.086 1.00 95.12 109 ILE A O 1
ATOM 879 N N . ALA A 1 110 ? 6.424 5.231 -7.862 1.00 94.81 110 ALA A N 1
ATOM 880 C CA . ALA A 1 110 ? 5.932 6.400 -7.140 1.00 94.81 110 ALA A CA 1
ATOM 881 C C . ALA A 1 110 ? 4.483 6.746 -7.520 1.00 94.81 110 ALA A C 1
ATOM 883 O O . ALA A 1 110 ? 3.641 6.917 -6.635 1.00 94.81 110 ALA A O 1
ATOM 884 N N . GLU A 1 111 ? 4.168 6.790 -8.817 1.00 95.38 111 GLU A N 1
ATOM 885 C CA . GLU A 1 111 ? 2.821 7.087 -9.315 1.00 95.38 111 GLU A CA 1
ATOM 886 C C . GLU A 1 111 ? 1.805 6.011 -8.913 1.00 95.38 111 GLU A C 1
ATOM 888 O O . GLU A 1 111 ? 0.736 6.320 -8.374 1.00 95.38 111 GLU A O 1
ATOM 893 N N . SER A 1 112 ? 2.149 4.736 -9.115 1.00 94.44 112 SER A N 1
ATOM 894 C CA . SER A 1 112 ? 1.269 3.607 -8.791 1.00 94.44 112 SER A CA 1
ATOM 895 C C . SER A 1 112 ? 0.999 3.520 -7.290 1.00 94.44 112 SER A C 1
ATOM 897 O O . SER A 1 112 ? -0.142 3.314 -6.868 1.00 94.44 112 SER A O 1
ATOM 899 N N . LEU A 1 113 ? 2.029 3.725 -6.464 1.00 94.69 113 LEU A N 1
ATOM 900 C CA . LEU A 1 113 ? 1.899 3.709 -5.012 1.00 94.69 113 LEU A CA 1
ATOM 901 C C . LEU A 1 113 ? 1.096 4.911 -4.503 1.00 94.69 113 LEU A C 1
ATOM 903 O O . LEU A 1 113 ? 0.286 4.757 -3.589 1.00 94.69 113 LEU A O 1
ATOM 907 N N . ALA A 1 114 ? 1.264 6.096 -5.097 1.00 93.69 114 ALA A N 1
ATOM 908 C CA . ALA A 1 114 ? 0.452 7.266 -4.769 1.00 93.69 114 ALA A CA 1
ATOM 909 C C . ALA A 1 114 ? -1.035 7.017 -5.068 1.00 93.69 114 ALA A C 1
ATOM 911 O O . ALA A 1 114 ? -1.882 7.236 -4.200 1.00 93.69 114 ALA A O 1
ATOM 912 N N . ALA A 1 115 ? -1.356 6.480 -6.249 1.00 93.81 115 ALA A N 1
ATOM 913 C CA . ALA A 1 115 ? -2.727 6.134 -6.622 1.00 93.81 115 ALA A CA 1
ATOM 914 C C . ALA A 1 115 ? -3.332 5.060 -5.701 1.00 93.81 115 ALA A C 1
ATOM 916 O O . ALA A 1 115 ? -4.507 5.142 -5.329 1.00 93.81 115 ALA A O 1
ATOM 917 N N . LEU A 1 116 ? -2.537 4.067 -5.295 1.00 94.06 116 LEU A N 1
ATOM 918 C CA . LEU A 1 116 ? -2.976 3.036 -4.359 1.00 94.06 116 LEU A CA 1
ATOM 919 C C . LEU A 1 116 ? -3.230 3.609 -2.957 1.00 94.06 116 LEU A C 1
ATOM 921 O O . LEU A 1 116 ? -4.235 3.287 -2.327 1.00 94.06 116 LEU A O 1
ATOM 925 N N . ARG A 1 117 ? -2.366 4.510 -2.479 1.00 94.69 117 ARG A N 1
ATOM 926 C CA . ARG A 1 117 ? -2.540 5.196 -1.190 1.00 94.69 117 ARG A CA 1
ATOM 927 C C . ARG A 1 117 ? -3.794 6.071 -1.169 1.00 94.69 117 ARG A C 1
ATOM 929 O O . ARG A 1 117 ? -4.479 6.104 -0.151 1.00 94.69 117 ARG A O 1
ATOM 936 N N . VAL A 1 118 ? -4.137 6.731 -2.277 1.00 93.31 118 VAL A N 1
ATOM 937 C CA . VAL A 1 118 ? -5.406 7.475 -2.403 1.00 93.31 118 VAL A CA 1
ATOM 938 C C . VAL A 1 118 ? -6.606 6.538 -2.239 1.00 93.31 118 VAL A C 1
ATOM 940 O O . VAL A 1 118 ? -7.523 6.850 -1.480 1.00 93.31 118 VAL A O 1
ATOM 943 N N . GLN A 1 119 ? -6.576 5.368 -2.882 1.00 92.94 119 GLN A N 1
ATOM 944 C CA . GLN A 1 119 ? -7.637 4.362 -2.755 1.00 92.94 119 GLN A CA 1
ATOM 945 C C . GLN A 1 119 ? -7.738 3.815 -1.328 1.00 92.94 119 GLN A C 1
ATOM 947 O O . GLN A 1 119 ? -8.830 3.778 -0.767 1.00 92.94 119 GLN A O 1
ATOM 952 N N . ALA A 1 120 ? -6.610 3.475 -0.701 1.00 93.69 120 ALA A N 1
ATOM 953 C CA . ALA A 1 120 ? -6.578 2.999 0.680 1.00 93.69 120 ALA A CA 1
ATOM 954 C C . ALA A 1 120 ? -7.096 4.058 1.670 1.00 93.69 120 ALA A C 1
ATOM 956 O O . ALA A 1 120 ? -7.823 3.729 2.609 1.00 93.69 120 ALA A O 1
ATOM 957 N N . LYS A 1 121 ? -6.769 5.340 1.462 1.00 92.56 121 LYS A N 1
ATOM 958 C CA . LYS A 1 121 ? -7.313 6.438 2.273 1.00 92.56 121 LYS A CA 1
ATOM 959 C C . LYS A 1 121 ? -8.829 6.537 2.110 1.00 92.56 121 LYS A C 1
ATOM 961 O O . LYS A 1 121 ? -9.542 6.560 3.108 1.00 92.56 121 LYS A O 1
ATOM 966 N N . ALA A 1 122 ? -9.323 6.554 0.873 1.00 91.12 122 ALA A N 1
ATOM 967 C CA . ALA A 1 122 ? -10.757 6.594 0.597 1.00 91.12 122 ALA A CA 1
ATOM 968 C C . ALA A 1 122 ? -11.496 5.386 1.201 1.00 91.12 122 ALA A C 1
ATOM 970 O O . ALA A 1 122 ? -12.586 5.546 1.744 1.00 91.12 122 ALA A O 1
ATOM 971 N N . PHE A 1 123 ? -10.874 4.204 1.178 1.00 92.06 123 PHE A N 1
ATOM 972 C CA . PHE A 1 123 ? -11.418 3.001 1.799 1.00 92.06 123 PHE A CA 1
ATOM 973 C C . PHE A 1 123 ? -11.628 3.174 3.309 1.00 92.06 123 PHE A C 1
ATOM 975 O O . PHE A 1 123 ? -12.748 2.971 3.760 1.00 92.06 123 PHE A O 1
ATOM 982 N N . ILE A 1 124 ? -10.623 3.641 4.073 1.00 91.06 124 ILE A N 1
ATOM 983 C CA . ILE A 1 124 ? -10.815 3.960 5.505 1.00 91.06 124 ILE A CA 1
ATOM 984 C C . ILE A 1 124 ? -11.919 4.995 5.685 1.00 91.06 124 ILE A C 1
ATOM 986 O O . ILE A 1 124 ? -12.784 4.799 6.527 1.00 91.06 124 ILE A O 1
ATOM 990 N N . PHE A 1 125 ? -11.903 6.090 4.919 1.00 90.12 125 PHE A N 1
ATOM 991 C CA . PHE A 1 125 ? -12.875 7.175 5.088 1.00 90.12 125 PHE A CA 1
ATOM 992 C C . PHE A 1 125 ? -14.316 6.688 4.948 1.00 90.12 125 PHE A C 1
ATOM 994 O O . PHE A 1 125 ? -15.167 7.076 5.746 1.00 90.12 125 PHE A O 1
ATOM 1001 N N . ASN A 1 126 ? -14.579 5.796 3.993 1.00 89.94 126 ASN A N 1
ATOM 1002 C CA . ASN A 1 126 ? -15.903 5.215 3.780 1.00 89.94 126 ASN A CA 1
ATOM 1003 C C . ASN A 1 126 ? -16.385 4.345 4.953 1.00 89.94 126 ASN A C 1
ATOM 1005 O O . ASN A 1 126 ? -17.573 4.053 5.036 1.00 89.94 126 ASN A O 1
ATOM 1009 N N . CYS A 1 127 ? -15.494 3.960 5.868 1.00 89.75 127 CYS A N 1
ATOM 1010 C CA . CYS A 1 127 ? -15.815 3.202 7.075 1.00 89.75 127 CYS A CA 1
ATOM 1011 C C . CYS A 1 127 ? -16.106 4.090 8.290 1.00 89.75 127 CYS A C 1
ATOM 1013 O O . CYS A 1 127 ? -16.332 3.558 9.375 1.00 89.75 127 CYS A O 1
ATOM 1015 N N . LEU A 1 128 ? -16.055 5.417 8.144 1.00 89.81 128 LEU A N 1
ATOM 1016 C CA . LEU A 1 128 ? -16.186 6.380 9.238 1.00 89.81 128 LEU A CA 1
ATOM 1017 C C . LEU A 1 128 ? -17.471 7.194 9.107 1.00 89.81 128 LEU A C 1
ATOM 1019 O O . LEU A 1 128 ? -17.909 7.532 8.007 1.00 89.81 128 LEU A O 1
ATOM 1023 N N . THR A 1 129 ? -18.034 7.596 10.243 1.00 88.38 129 THR A N 1
ATOM 1024 C CA . THR A 1 129 ? -19.080 8.624 10.273 1.00 88.38 129 THR A CA 1
ATOM 1025 C C . THR A 1 129 ? -18.554 9.981 9.779 1.00 88.38 129 THR A C 1
ATOM 1027 O O . THR A 1 129 ? -17.372 10.288 9.963 1.00 88.38 129 THR A O 1
ATOM 1030 N N . PRO A 1 130 ? -19.419 10.855 9.224 1.00 86.94 130 PRO A N 1
ATOM 1031 C CA . PRO A 1 130 ? -19.012 12.184 8.753 1.00 86.94 130 PRO A CA 1
ATOM 1032 C C . PRO A 1 130 ? -18.300 13.034 9.815 1.00 86.94 130 PRO A C 1
ATOM 1034 O O . PRO A 1 130 ? -17.393 13.798 9.493 1.00 86.94 130 PRO A O 1
ATOM 1037 N N . ILE A 1 131 ? -18.681 12.880 11.087 1.00 83.81 131 ILE A N 1
ATOM 1038 C CA . ILE A 1 131 ? -18.057 13.589 12.211 1.00 83.81 131 ILE A CA 1
ATOM 1039 C C . ILE A 1 131 ? -16.597 13.154 12.364 1.00 83.81 131 ILE A C 1
ATOM 1041 O O . ILE A 1 131 ? -15.706 14.000 12.402 1.00 83.81 131 ILE A O 1
ATOM 1045 N N . LEU A 1 132 ? -16.327 11.844 12.393 1.00 85.38 132 LEU A N 1
ATOM 1046 C CA . LEU A 1 132 ? -14.952 11.353 12.475 1.00 85.38 132 LEU A CA 1
ATOM 1047 C C . LEU A 1 132 ? -14.140 11.745 11.242 1.00 85.38 132 LEU A C 1
ATOM 1049 O O . LEU A 1 132 ? -13.010 12.199 11.402 1.00 85.38 132 LEU A O 1
ATOM 1053 N N . GLN A 1 133 ? -14.716 11.660 10.039 1.00 89.62 133 GLN A N 1
ATOM 1054 C CA . GLN A 1 133 ? -14.045 12.099 8.809 1.00 89.62 133 GLN A CA 1
ATOM 1055 C C . GLN A 1 133 ? -13.572 13.557 8.889 1.00 89.62 133 GLN A C 1
ATOM 1057 O O . GLN A 1 133 ? -12.474 13.858 8.430 1.00 89.62 133 GLN A O 1
ATOM 1062 N N . GLN A 1 134 ? -14.362 14.461 9.480 1.00 85.69 134 GLN A N 1
ATOM 1063 C CA . GLN A 1 134 ? -13.955 15.858 9.669 1.00 85.69 134 GLN A CA 1
ATOM 1064 C C . GLN A 1 134 ? -12.786 15.989 10.649 1.00 85.69 134 GLN A C 1
ATOM 1066 O O . GLN A 1 134 ? -11.858 16.757 10.402 1.00 85.69 134 GLN A O 1
ATOM 1071 N N . VAL A 1 135 ? -12.812 15.227 11.742 1.00 82.56 135 VAL A N 1
ATOM 1072 C CA . VAL A 1 135 ? -11.814 15.322 12.815 1.00 82.56 135 VAL A CA 1
ATOM 1073 C C . VAL A 1 135 ? -10.460 14.750 12.398 1.00 82.56 135 VAL A C 1
ATOM 1075 O O . VAL A 1 135 ? -9.429 15.344 12.700 1.00 82.56 135 VAL A O 1
ATOM 1078 N N . ILE A 1 136 ? -10.447 13.618 11.690 1.00 83.69 136 ILE A N 1
ATOM 1079 C CA . ILE A 1 136 ? -9.205 12.945 11.269 1.00 83.69 136 ILE A CA 1
ATOM 1080 C C . ILE A 1 136 ? -8.861 13.204 9.792 1.00 83.69 136 ILE A C 1
ATOM 1082 O O . ILE A 1 136 ? -7.927 12.626 9.235 1.00 83.69 136 ILE A O 1
ATOM 1086 N N . GLY A 1 137 ? -9.613 14.093 9.142 1.00 82.19 137 GLY A N 1
ATOM 1087 C CA . GLY A 1 137 ? -9.573 14.311 7.698 1.00 82.19 137 GLY A CA 1
ATOM 1088 C C . GLY A 1 137 ? -8.236 14.826 7.156 1.00 82.19 137 GLY A C 1
ATOM 1089 O O . GLY A 1 137 ? -7.878 14.582 5.998 1.00 82.19 137 GLY A O 1
ATOM 1090 N N . SER A 1 138 ? -7.491 15.529 8.012 1.00 88.25 138 SER A N 1
ATOM 1091 C CA . SER A 1 138 ? -6.256 16.246 7.685 1.00 88.25 138 SER A CA 1
ATOM 1092 C C . SER A 1 138 ? -5.042 15.341 7.461 1.00 88.25 138 SER A C 1
ATOM 1094 O O . SER A 1 138 ? -4.053 15.790 6.883 1.00 88.25 138 SER A O 1
ATOM 1096 N N . HIS A 1 139 ? -5.097 14.068 7.864 1.00 86.94 139 HIS A N 1
ATOM 1097 C CA . HIS A 1 139 ? -3.972 13.148 7.700 1.00 86.94 139 HIS A CA 1
ATOM 1098 C C . HIS A 1 139 ? -3.712 12.831 6.222 1.00 86.94 139 HIS A C 1
ATOM 1100 O O . HIS A 1 139 ? -4.598 12.391 5.484 1.00 86.94 139 HIS A O 1
ATOM 1106 N N . ALA A 1 140 ? -2.478 13.069 5.774 1.00 83.00 140 ALA A N 1
ATOM 1107 C CA . ALA A 1 140 ? -2.108 12.972 4.364 1.00 83.00 140 ALA A CA 1
ATOM 1108 C C . ALA A 1 140 ? -1.961 11.522 3.879 1.00 83.00 140 ALA A C 1
ATOM 1110 O O . ALA A 1 140 ? -2.354 11.219 2.752 1.00 83.00 140 ALA A O 1
ATOM 1111 N N . SER A 1 141 ? -1.432 10.623 4.717 1.00 91.12 141 SER A N 1
ATOM 1112 C CA . SER A 1 141 ? -1.150 9.234 4.342 1.00 91.12 141 SER A CA 1
ATOM 1113 C C . SER A 1 141 ? -2.110 8.238 5.008 1.00 91.12 141 SER A C 1
ATOM 1115 O O . SER A 1 141 ? -2.569 8.487 6.124 1.00 91.12 141 SER A O 1
ATOM 1117 N N . PRO A 1 142 ? -2.381 7.081 4.373 1.00 94.19 142 PRO A N 1
ATOM 1118 C CA . PRO A 1 142 ? -3.139 5.989 4.989 1.00 94.19 142 PRO A CA 1
ATOM 1119 C C . PRO A 1 142 ? -2.576 5.544 6.345 1.00 94.19 142 PRO A C 1
ATOM 1121 O O . PRO A 1 142 ? -3.336 5.340 7.286 1.00 94.19 142 PRO A O 1
ATOM 1124 N N . PHE A 1 143 ? -1.247 5.453 6.452 1.00 94.75 143 PHE A N 1
ATOM 1125 C CA . PHE A 1 143 ? -0.541 5.084 7.678 1.00 94.75 143 PHE A CA 1
ATOM 1126 C C . PHE A 1 143 ? -0.804 6.071 8.824 1.00 94.75 143 PHE A C 1
ATOM 1128 O O . PHE A 1 143 ? -1.236 5.676 9.904 1.00 94.75 143 PHE A O 1
ATOM 1135 N N . THR A 1 144 ? -0.605 7.373 8.586 1.00 93.31 144 THR A N 1
ATOM 1136 C CA . THR A 1 144 ? -0.816 8.397 9.628 1.00 93.31 144 THR A CA 1
ATOM 1137 C C . THR A 1 144 ? -2.284 8.521 10.027 1.00 93.31 144 THR A C 1
ATOM 1139 O O . THR A 1 144 ? -2.579 8.716 11.203 1.00 93.31 144 THR A O 1
ATOM 1142 N N . LEU A 1 145 ? -3.201 8.354 9.071 1.00 93.38 145 LEU A N 1
ATOM 1143 C CA . LEU A 1 145 ? -4.638 8.309 9.324 1.00 93.38 145 LEU A CA 1
ATOM 1144 C C . LEU A 1 145 ? -5.014 7.131 10.231 1.00 93.38 145 LEU A C 1
ATOM 1146 O O . LEU A 1 145 ? -5.721 7.319 11.218 1.00 93.38 145 LEU A O 1
ATOM 1150 N N . TRP A 1 146 ? -4.530 5.930 9.906 1.00 94.00 146 TRP A N 1
ATOM 1151 C CA . TRP A 1 146 ? -4.755 4.734 10.711 1.00 94.00 146 TRP A CA 1
ATOM 1152 C C . TRP A 1 146 ? -4.194 4.900 12.123 1.00 94.00 146 TRP A C 1
ATOM 1154 O O . TRP A 1 146 ? -4.915 4.688 13.094 1.00 94.00 146 TRP A O 1
ATOM 1164 N N . ALA A 1 147 ? -2.948 5.360 12.253 1.00 91.62 147 ALA A N 1
ATOM 1165 C CA . ALA A 1 147 ? -2.316 5.590 13.549 1.00 91.62 147 ALA A CA 1
ATOM 1166 C C . ALA A 1 147 ? -3.100 6.592 14.415 1.00 91.62 147 ALA A C 1
ATOM 1168 O O . ALA A 1 147 ? -3.305 6.349 15.604 1.00 91.62 147 ALA A O 1
ATOM 1169 N N . ALA A 1 148 ? -3.583 7.690 13.825 1.00 89.75 148 ALA A N 1
ATOM 1170 C CA . ALA A 1 148 ? -4.401 8.674 14.530 1.00 89.75 148 ALA A CA 1
ATOM 1171 C C . ALA A 1 148 ? -5.746 8.093 14.985 1.00 89.75 148 ALA A C 1
ATOM 1173 O O . ALA A 1 148 ? -6.189 8.358 16.104 1.00 89.75 148 ALA A O 1
ATOM 1174 N N . LEU A 1 149 ? -6.372 7.268 14.142 1.00 89.62 149 LEU A N 1
ATOM 1175 C CA . LEU A 1 149 ? -7.613 6.582 14.480 1.00 89.62 149 LEU A CA 1
ATOM 1176 C C . LEU A 1 149 ? -7.409 5.601 15.643 1.00 89.62 149 LEU A C 1
ATOM 1178 O O . LEU A 1 149 ? -8.160 5.645 16.617 1.00 89.62 149 LEU A O 1
ATOM 1182 N N . MET A 1 150 ? -6.361 4.774 15.584 1.00 89.12 150 MET A N 1
ATOM 1183 C CA . MET A 1 150 ? -6.013 3.848 16.666 1.00 89.12 150 MET A CA 1
ATOM 1184 C C . MET A 1 150 ? -5.746 4.606 17.965 1.00 89.12 150 MET A C 1
ATOM 1186 O O . MET A 1 150 ? -6.354 4.297 18.985 1.00 89.12 150 MET A O 1
ATOM 1190 N N . ALA A 1 151 ? -4.922 5.657 17.921 1.00 85.31 151 ALA A N 1
ATOM 1191 C CA . ALA A 1 151 ? -4.601 6.464 19.094 1.00 85.31 151 ALA A CA 1
ATOM 1192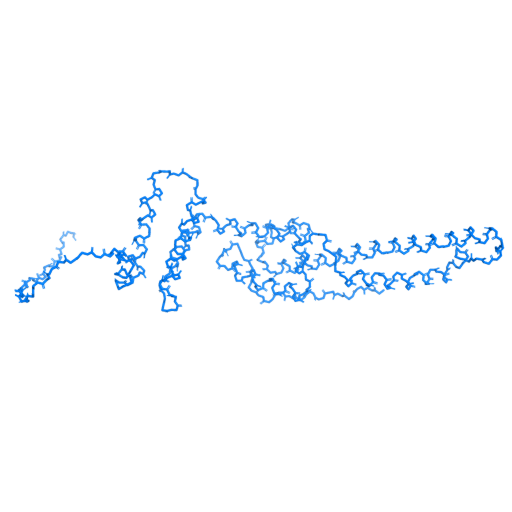 C C . ALA A 1 151 ? -5.848 7.099 19.726 1.00 85.31 151 ALA A C 1
ATOM 1194 O O . ALA A 1 151 ? -5.984 7.093 20.947 1.00 85.31 151 ALA A O 1
ATOM 1195 N N . ARG A 1 152 ? -6.784 7.610 18.915 1.00 83.00 152 ARG A N 1
ATOM 1196 C CA . ARG A 1 152 ? -8.034 8.215 19.400 1.00 83.00 152 ARG A CA 1
ATOM 1197 C C . ARG A 1 152 ? -8.903 7.209 20.153 1.00 83.00 152 ARG A C 1
ATOM 1199 O O . ARG A 1 152 ? -9.393 7.508 21.244 1.00 83.00 152 ARG A O 1
ATOM 1206 N N . HIS A 1 153 ? -9.094 6.026 19.579 1.00 79.69 153 HIS A N 1
ATOM 1207 C CA . HIS A 1 153 ? -9.977 5.025 20.165 1.00 79.69 153 HIS A CA 1
ATOM 1208 C C . HIS A 1 153 ? -9.321 4.264 21.319 1.00 79.69 153 HIS A C 1
ATOM 1210 O O . HIS A 1 153 ? -9.971 4.029 22.335 1.00 79.69 153 HIS A O 1
ATOM 1216 N N . GLU A 1 154 ? -8.021 3.982 21.243 1.00 73.12 154 GLU A N 1
ATOM 1217 C CA . GLU A 1 154 ? -7.266 3.391 22.352 1.00 73.12 154 GLU A CA 1
ATOM 1218 C C . GLU A 1 154 ? -7.140 4.368 23.534 1.00 73.12 154 GLU A C 1
ATOM 1220 O O . GLU A 1 154 ? -7.297 3.957 24.685 1.00 73.12 154 GLU A O 1
ATOM 1225 N N . ALA A 1 155 ? -6.960 5.672 23.290 1.00 62.84 155 ALA A N 1
ATOM 1226 C CA . ALA A 1 155 ? -6.958 6.675 24.356 1.00 62.84 155 ALA A CA 1
ATOM 1227 C C . ALA A 1 155 ? -8.325 6.805 25.039 1.00 62.84 155 ALA A C 1
ATOM 1229 O O . ALA A 1 155 ? -8.389 6.885 26.263 1.00 62.84 155 ALA A O 1
ATOM 1230 N N . GLY A 1 156 ? -9.428 6.786 24.289 1.00 59.72 156 GLY A N 1
ATOM 1231 C CA . GLY A 1 156 ? -10.745 6.926 24.908 1.00 59.72 156 GLY A CA 1
ATOM 1232 C C . GLY A 1 156 ? -11.303 5.646 25.536 1.00 59.72 156 GLY A C 1
ATOM 1233 O O . GLY A 1 156 ? -12.082 5.738 26.477 1.00 59.72 156 GLY A O 1
ATOM 1234 N N . THR A 1 157 ? -10.805 4.454 25.173 1.00 58.12 157 THR A N 1
ATOM 1235 C CA . THR A 1 157 ? -11.003 3.254 26.019 1.00 58.12 157 THR A CA 1
ATOM 1236 C C . THR A 1 157 ? -10.320 3.361 27.387 1.00 58.12 157 THR A C 1
ATOM 1238 O O . THR A 1 157 ? -10.617 2.573 28.277 1.00 58.12 157 THR A O 1
ATOM 1241 N N . ARG A 1 158 ? -9.419 4.334 27.578 1.00 61.19 158 ARG A N 1
ATOM 1242 C CA . ARG A 1 158 ? -8.756 4.626 28.856 1.00 61.19 158 ARG A CA 1
ATOM 1243 C C . ARG A 1 158 ? -9.366 5.817 29.599 1.00 61.19 158 ARG A C 1
ATOM 1245 O O . ARG A 1 158 ? -8.901 6.127 30.697 1.00 61.19 158 ARG A O 1
ATOM 1252 N N . ASP A 1 159 ? -10.392 6.463 29.040 1.00 62.12 159 ASP A N 1
ATOM 1253 C CA . ASP A 1 159 ? -11.116 7.536 29.717 1.00 62.12 159 ASP A CA 1
ATOM 1254 C C . ASP A 1 159 ? -11.807 6.987 30.981 1.00 62.12 159 ASP A C 1
ATOM 1256 O O . ASP A 1 159 ? -12.558 6.005 30.895 1.00 62.12 159 ASP A O 1
ATOM 1260 N N . PRO A 1 160 ? -11.583 7.593 32.162 1.00 62.56 160 PRO A N 1
ATOM 1261 C CA . PRO A 1 160 ? -12.162 7.099 33.402 1.00 62.56 160 PRO A CA 1
ATOM 1262 C C . PRO A 1 160 ? -13.689 6.986 33.353 1.00 62.56 160 PRO A C 1
ATOM 1264 O O . PRO A 1 160 ? -14.223 5.991 33.829 1.00 62.56 160 PRO A O 1
ATOM 1267 N N . MET A 1 161 ? -14.410 7.946 32.764 1.00 63.22 161 MET A N 1
ATOM 1268 C CA . MET A 1 161 ? -15.879 7.923 32.713 1.00 63.22 161 MET A CA 1
ATOM 1269 C C . MET A 1 161 ? -16.409 6.803 31.821 1.00 63.22 161 MET A C 1
ATOM 1271 O O . MET A 1 161 ? -17.413 6.178 32.166 1.00 63.22 161 MET A O 1
ATOM 1275 N N . ILE A 1 162 ? -15.721 6.497 30.723 1.00 64.62 162 ILE A N 1
ATOM 1276 C CA . ILE A 1 162 ? -16.070 5.370 29.849 1.00 64.62 162 ILE A CA 1
ATOM 1277 C C . ILE A 1 162 ? -15.792 4.038 30.541 1.00 64.62 162 ILE A C 1
ATOM 1279 O O . ILE A 1 162 ? -16.648 3.153 30.513 1.00 64.62 162 ILE A O 1
ATOM 1283 N N . LEU A 1 163 ? -14.657 3.918 31.235 1.00 65.94 163 LEU A N 1
ATOM 1284 C CA . LEU A 1 163 ? -14.345 2.742 32.048 1.00 65.94 163 LEU A CA 1
ATOM 1285 C C . LEU A 1 163 ? -15.349 2.549 33.202 1.00 65.94 163 LEU A C 1
ATOM 1287 O O . LEU A 1 163 ? -15.755 1.427 33.513 1.00 65.94 163 LEU A O 1
ATOM 1291 N N . PHE A 1 164 ? -15.813 3.639 33.822 1.00 66.00 164 PHE A N 1
ATOM 1292 C CA . PHE A 1 164 ? -16.886 3.582 34.817 1.00 66.00 164 PHE A CA 1
ATOM 1293 C C . PHE A 1 164 ? -18.222 3.162 34.191 1.00 66.00 164 PHE A C 1
ATOM 1295 O O . PHE A 1 164 ? -18.935 2.341 34.766 1.00 66.00 164 PHE A O 1
ATOM 1302 N N . ALA A 1 165 ? -18.563 3.662 33.002 1.00 64.50 165 ALA A N 1
ATOM 1303 C CA . ALA A 1 165 ? -19.771 3.251 32.293 1.00 64.50 165 ALA A CA 1
ATOM 1304 C C . ALA A 1 165 ? -19.721 1.769 31.876 1.00 64.50 165 ALA A C 1
ATOM 1306 O O . ALA A 1 165 ? -20.729 1.072 32.011 1.00 64.50 165 ALA A O 1
ATOM 1307 N N . SER A 1 166 ? -18.569 1.249 31.436 1.00 66.06 166 SER A N 1
ATOM 1308 C CA . SER A 1 166 ? -18.419 -0.173 31.095 1.00 66.06 166 SER A CA 1
ATOM 1309 C C . SER A 1 166 ? -18.589 -1.085 32.310 1.00 66.06 166 SER A C 1
ATOM 1311 O O . SER A 1 166 ? -19.242 -2.121 32.189 1.00 66.06 166 SER A O 1
ATOM 1313 N N . LEU A 1 167 ? -18.122 -0.666 33.495 1.00 67.00 167 LEU A N 1
ATOM 1314 C CA . LEU A 1 167 ? -18.378 -1.392 34.746 1.00 67.00 167 LEU A CA 1
ATOM 1315 C C . LEU A 1 167 ? -19.879 -1.545 35.033 1.00 67.00 167 LEU A C 1
ATOM 1317 O O . LEU A 1 167 ? -20.306 -2.586 35.518 1.00 67.00 167 LEU A O 1
ATOM 1321 N N . THR A 1 168 ? -20.702 -0.536 34.721 1.00 63.75 168 THR A N 1
ATOM 1322 C CA . THR A 1 168 ? -22.163 -0.621 34.937 1.00 63.75 168 THR A CA 1
ATOM 1323 C C . THR A 1 168 ? -22.884 -1.542 33.949 1.00 63.75 168 THR A C 1
ATOM 1325 O O . THR A 1 168 ? -24.007 -1.973 34.217 1.00 63.75 168 THR A O 1
ATOM 1328 N N . GLN A 1 169 ? -22.257 -1.833 32.806 1.00 66.25 169 GLN A N 1
ATOM 1329 C CA . GLN A 1 169 ? -22.806 -2.705 31.764 1.00 66.25 169 GLN A CA 1
ATOM 1330 C C . GLN A 1 169 ? -22.375 -4.160 31.925 1.00 66.25 169 GLN A C 1
ATOM 1332 O O . GLN A 1 169 ? -23.058 -5.044 31.408 1.00 66.25 169 GLN A O 1
ATOM 1337 N N . LEU A 1 170 ? -21.280 -4.410 32.647 1.00 68.19 170 LEU A N 1
ATOM 1338 C CA . LEU A 1 170 ? -20.906 -5.749 33.067 1.00 68.19 170 LEU A CA 1
ATOM 1339 C C . LEU A 1 170 ? -22.086 -6.314 33.886 1.00 68.19 170 LEU A C 1
ATOM 1341 O O . LEU A 1 170 ? -22.602 -5.658 34.791 1.00 68.19 170 LEU A O 1
ATOM 1345 N N . LYS A 1 171 ? -22.590 -7.492 33.524 1.00 66.00 171 LYS A N 1
ATOM 1346 C CA . LYS A 1 171 ? -23.652 -8.191 34.259 1.00 66.00 171 LYS A CA 1
ATOM 1347 C C . LYS A 1 171 ? -23.386 -9.681 34.197 1.00 66.00 171 LYS A C 1
ATOM 1349 O O . LYS A 1 171 ? -22.797 -10.167 33.236 1.00 66.00 171 LYS A O 1
ATOM 1354 N N . TYR A 1 172 ? -23.834 -10.398 35.218 1.00 63.59 172 TYR A N 1
ATOM 1355 C CA . TYR A 1 172 ? -23.874 -11.849 35.157 1.00 63.59 172 TYR A CA 1
ATOM 1356 C C . TYR A 1 172 ? -24.889 -12.289 34.090 1.00 63.59 172 TYR A C 1
ATOM 1358 O O . TYR A 1 172 ? -26.026 -11.813 34.087 1.00 63.59 172 TYR A O 1
ATOM 1366 N N . SER A 1 173 ? -24.480 -13.190 33.202 1.00 63.81 173 SER A N 1
ATOM 1367 C CA . SER A 1 173 ? -25.364 -13.927 32.298 1.00 63.81 173 SER A CA 1
ATOM 1368 C C . SER A 1 173 ? -25.040 -15.416 32.393 1.00 63.81 173 SER A C 1
ATOM 1370 O O . SER A 1 173 ? -23.923 -15.779 32.760 1.00 63.81 173 SER A O 1
ATOM 1372 N N . GLU A 1 174 ? -26.005 -16.280 32.071 1.00 63.78 174 GLU A N 1
ATOM 1373 C CA . GLU A 1 174 ? -25.803 -17.740 32.090 1.00 63.78 174 GLU A CA 1
ATOM 1374 C C . GLU A 1 174 ? -24.685 -18.189 31.130 1.00 63.78 174 GLU A C 1
ATOM 1376 O O . GLU A 1 174 ? -24.018 -19.188 31.390 1.00 63.78 174 GLU A O 1
ATOM 1381 N N . ASP A 1 175 ? -24.419 -17.400 30.083 1.00 66.69 175 ASP A N 1
ATOM 1382 C CA . ASP A 1 175 ? -23.388 -17.655 29.071 1.00 66.69 175 ASP A CA 1
ATOM 1383 C C . ASP A 1 175 ? -21.966 -17.233 29.495 1.00 66.69 175 ASP A C 1
ATOM 1385 O O . ASP A 1 175 ? -20.996 -17.550 28.805 1.00 66.69 175 ASP A O 1
ATOM 1389 N N . ILE A 1 176 ? -21.811 -16.500 30.605 1.00 66.69 176 ILE A N 1
ATOM 1390 C CA . ILE A 1 176 ? -20.511 -16.012 31.088 1.00 66.69 176 ILE A CA 1
ATOM 1391 C C . ILE A 1 176 ? -20.171 -16.700 32.409 1.00 66.69 176 ILE A C 1
ATOM 1393 O O . ILE A 1 176 ? -20.880 -16.574 33.409 1.00 66.69 176 ILE A O 1
ATOM 1397 N N . SER A 1 177 ? -19.036 -17.404 32.440 1.00 70.31 177 SER A N 1
ATOM 1398 C CA . SER A 1 177 ? -18.564 -18.044 33.669 1.00 70.31 177 SER A CA 1
ATOM 1399 C C . SER A 1 177 ? -18.264 -17.003 34.757 1.00 70.31 177 SER A C 1
ATOM 1401 O O . SER A 1 177 ? -17.794 -15.896 34.475 1.00 70.31 177 SER A O 1
ATOM 1403 N N . ALA A 1 178 ? -18.504 -17.365 36.021 1.00 66.06 178 ALA A N 1
ATOM 1404 C CA . ALA A 1 178 ? -18.212 -16.481 37.147 1.00 66.06 178 ALA A CA 1
ATOM 1405 C C . ALA A 1 178 ? -16.729 -16.070 37.171 1.00 66.06 178 ALA A C 1
ATOM 1407 O O . ALA A 1 178 ? -16.426 -14.904 37.397 1.00 66.06 178 ALA A O 1
ATOM 1408 N N . GLU A 1 179 ? -15.819 -16.999 36.873 1.00 68.62 179 GLU A N 1
ATOM 1409 C CA . GLU A 1 179 ? -14.377 -16.742 36.795 1.00 68.62 179 GLU A CA 1
ATOM 1410 C C . GLU A 1 179 ? -14.047 -15.683 35.736 1.00 68.62 179 GLU A C 1
ATOM 1412 O O . GLU A 1 179 ? -13.430 -14.672 36.059 1.00 68.62 179 GLU A O 1
ATOM 1417 N N . THR A 1 180 ? -14.560 -15.837 34.510 1.00 69.00 180 THR A N 1
ATOM 1418 C CA . THR A 1 180 ? -14.384 -14.852 33.429 1.00 69.00 180 THR A CA 1
ATOM 1419 C C . THR A 1 180 ? -14.924 -13.478 33.824 1.00 69.00 180 THR A C 1
ATOM 1421 O O . THR A 1 180 ? -14.288 -12.461 33.543 1.00 69.00 180 THR A O 1
ATOM 1424 N N . LEU A 1 181 ? -16.072 -13.430 34.509 1.00 68.56 181 LEU A N 1
ATOM 1425 C CA . LEU A 1 181 ? -16.659 -12.183 34.994 1.00 68.56 181 LEU A CA 1
ATOM 1426 C C . LEU A 1 181 ? -15.766 -11.503 36.043 1.00 68.56 181 LEU A C 1
ATOM 1428 O O . LEU A 1 181 ? -15.536 -10.298 35.951 1.00 68.56 181 LEU A O 1
ATOM 1432 N N . PHE A 1 182 ? -15.257 -12.256 37.024 1.00 70.25 182 PHE A N 1
ATOM 1433 C CA . PHE A 1 182 ? -14.394 -11.726 38.083 1.00 70.25 182 PHE A CA 1
ATOM 1434 C C . PHE A 1 182 ? -13.044 -11.246 37.549 1.00 70.25 182 PHE A C 1
ATOM 1436 O O . PHE A 1 182 ? -12.606 -10.165 37.937 1.00 70.25 182 PHE A O 1
ATOM 1443 N N . THR A 1 183 ? -12.418 -11.994 36.637 1.00 71.62 183 THR A N 1
ATOM 1444 C CA . THR A 1 183 ? -11.172 -11.573 35.982 1.00 71.62 183 THR A CA 1
ATOM 1445 C C . THR A 1 183 ? -11.390 -10.295 35.178 1.00 71.62 183 THR A C 1
ATOM 1447 O O . THR A 1 183 ? -10.665 -9.325 35.368 1.00 71.62 183 THR A O 1
ATOM 1450 N N . THR A 1 184 ? -12.462 -10.231 34.379 1.00 72.06 184 THR A N 1
ATOM 1451 C CA . THR A 1 184 ? -12.806 -9.025 33.601 1.00 72.06 184 THR A CA 1
ATOM 1452 C C . THR A 1 184 ? -13.064 -7.816 34.508 1.00 72.06 184 THR A C 1
ATOM 1454 O O . THR A 1 184 ? -12.656 -6.696 34.195 1.00 72.06 184 THR A O 1
ATOM 1457 N N . LEU A 1 185 ? -13.729 -8.027 35.649 1.00 71.44 185 LEU A N 1
ATOM 1458 C CA . LEU A 1 185 ? -13.991 -6.983 36.639 1.00 71.44 185 LEU A CA 1
ATOM 1459 C C . LEU A 1 185 ? -12.694 -6.469 37.284 1.00 71.44 185 LEU A C 1
ATOM 1461 O O . LEU A 1 185 ? -12.536 -5.257 37.441 1.00 71.44 185 LEU A O 1
ATOM 1465 N N . ASP A 1 186 ? -11.777 -7.363 37.664 1.00 69.62 186 ASP A N 1
ATOM 1466 C CA . ASP A 1 186 ? -10.503 -6.974 38.275 1.00 69.62 186 ASP A CA 1
ATOM 1467 C C . ASP A 1 186 ? -9.595 -6.250 37.273 1.00 69.62 186 ASP A C 1
ATOM 1469 O O . ASP A 1 186 ? -9.049 -5.193 37.595 1.00 69.62 186 ASP A O 1
ATOM 1473 N N . ASP A 1 187 ? -9.532 -6.731 36.029 1.00 74.56 187 ASP A N 1
ATOM 1474 C CA . ASP A 1 187 ? -8.796 -6.090 34.936 1.00 74.56 187 ASP A CA 1
ATOM 1475 C C . ASP A 1 187 ? -9.299 -4.662 34.674 1.00 74.56 187 ASP A C 1
ATOM 1477 O O . ASP A 1 187 ? -8.499 -3.725 34.603 1.00 74.56 187 ASP A O 1
ATOM 1481 N N . GLN A 1 188 ? -10.620 -4.451 34.611 1.00 71.12 188 GLN A N 1
ATOM 1482 C CA . GLN A 1 188 ? -11.203 -3.113 34.438 1.00 71.12 188 GLN A CA 1
ATOM 1483 C C . GLN A 1 188 ? -10.923 -2.194 35.632 1.00 71.12 188 GLN A C 1
ATOM 1485 O O . GLN A 1 188 ? -10.570 -1.028 35.450 1.00 71.12 188 GLN A O 1
ATOM 1490 N N . ILE A 1 189 ? -11.034 -2.703 36.862 1.00 71.25 189 ILE A N 1
ATOM 1491 C CA . ILE A 1 189 ? -10.710 -1.936 38.071 1.00 71.25 189 ILE A CA 1
ATOM 1492 C C . ILE A 1 189 ? -9.227 -1.546 38.082 1.00 71.25 189 ILE A C 1
ATOM 1494 O O . ILE A 1 189 ? -8.893 -0.409 38.424 1.00 71.25 189 ILE A O 1
ATOM 1498 N N . ASN A 1 190 ? -8.333 -2.461 37.709 1.00 72.38 190 ASN A N 1
ATOM 1499 C CA . ASN A 1 190 ? -6.900 -2.196 37.625 1.00 72.38 190 ASN A CA 1
ATOM 1500 C C . ASN A 1 190 ? -6.583 -1.176 36.525 1.00 72.38 190 ASN A C 1
ATOM 1502 O O . ASN A 1 190 ? -5.797 -0.258 36.763 1.00 72.38 190 ASN A O 1
ATOM 1506 N N . LEU A 1 191 ? -7.263 -1.247 35.381 1.00 69.75 191 LEU A N 1
ATOM 1507 C CA . LEU A 1 191 ? -7.126 -0.264 34.312 1.00 69.75 191 LEU A CA 1
ATOM 1508 C C . LEU A 1 191 ? -7.530 1.143 34.784 1.00 69.75 191 LEU A C 1
ATOM 1510 O O . LEU A 1 191 ? -6.738 2.073 34.640 1.00 69.75 191 LEU A O 1
ATOM 1514 N N . ILE A 1 192 ? -8.675 1.295 35.459 1.00 68.06 192 ILE A N 1
ATOM 1515 C CA . ILE A 1 192 ? -9.113 2.592 36.012 1.00 68.06 192 ILE A CA 1
ATOM 1516 C C . ILE A 1 192 ? -8.095 3.151 37.020 1.00 68.06 192 ILE A C 1
ATOM 1518 O O . ILE A 1 192 ? -7.796 4.350 37.015 1.00 68.06 192 ILE A O 1
ATOM 1522 N N . LYS A 1 193 ? -7.524 2.294 37.881 1.00 66.19 193 LYS A N 1
ATOM 1523 C CA . LYS A 1 193 ? -6.485 2.715 38.841 1.00 66.19 193 LYS A CA 1
ATOM 1524 C C . LYS A 1 193 ? -5.277 3.329 38.134 1.00 66.19 193 LYS A C 1
ATOM 1526 O O . LYS A 1 193 ? -4.703 4.279 38.656 1.00 66.19 193 LYS A O 1
ATOM 1531 N N . THR A 1 194 ? -4.889 2.788 36.980 1.00 67.00 194 THR A N 1
ATOM 1532 C CA . THR A 1 194 ? -3.721 3.266 36.225 1.00 67.00 194 THR A CA 1
ATOM 1533 C C . THR A 1 194 ? -3.992 4.524 35.400 1.00 67.00 194 THR A C 1
ATOM 1535 O O . THR A 1 194 ? -3.062 5.288 35.155 1.00 67.00 194 THR A O 1
ATOM 1538 N N . THR A 1 195 ? -5.241 4.774 34.995 1.00 61.59 195 THR A N 1
ATOM 1539 C CA . THR A 1 195 ? -5.604 5.904 34.120 1.00 61.59 195 THR A CA 1
ATOM 1540 C C . THR A 1 195 ? -6.062 7.155 34.876 1.00 61.59 195 THR A C 1
ATOM 1542 O O . THR A 1 195 ? -6.142 8.230 34.283 1.00 61.59 195 THR A O 1
ATOM 1545 N N . THR A 1 196 ? -6.319 7.064 36.188 1.00 58.75 196 THR A N 1
ATOM 1546 C CA . THR A 1 196 ? -6.773 8.204 37.006 1.00 58.75 196 THR A CA 1
ATOM 1547 C C . THR A 1 196 ? -5.601 8.851 37.768 1.00 58.75 196 THR A C 1
ATOM 1549 O O . THR A 1 196 ? -4.978 8.175 38.592 1.00 58.75 196 THR A O 1
ATOM 1552 N N . PRO A 1 197 ? -5.296 10.155 37.590 1.00 44.72 197 PRO A N 1
ATOM 1553 C CA . PRO A 1 197 ? -4.221 10.818 38.327 1.00 44.72 197 PRO A CA 1
ATOM 1554 C C . PRO A 1 197 ? -4.546 10.896 39.829 1.00 44.72 197 PRO A C 1
ATOM 1556 O O . PRO A 1 197 ? -5.485 11.572 40.249 1.00 44.72 197 PRO A O 1
ATOM 1559 N N . SER A 1 198 ? -3.765 10.167 40.631 1.00 50.59 198 SER A N 1
ATOM 1560 C CA . SER A 1 198 ? -3.552 10.308 42.081 1.00 50.59 198 SER A CA 1
ATOM 1561 C C . SER A 1 198 ? -4.539 11.204 42.857 1.00 50.59 198 SER A C 1
ATOM 1563 O O . SER A 1 198 ? -4.272 12.378 43.095 1.00 50.59 198 SER A O 1
ATOM 1565 N N . HIS A 1 199 ? -5.623 10.612 43.370 1.00 44.94 199 HIS A N 1
ATOM 1566 C CA . HIS A 1 199 ? -6.278 11.040 44.618 1.00 44.94 199 HIS A CA 1
ATOM 1567 C C . HIS A 1 199 ? -6.168 9.902 45.643 1.00 44.94 199 HIS A C 1
ATOM 1569 O O . HIS A 1 199 ? -7.073 9.090 45.850 1.00 44.94 199 HIS A O 1
ATOM 1575 N N . SER A 1 200 ? -4.996 9.826 46.272 1.00 48.78 200 SER A N 1
ATOM 1576 C CA . SER A 1 200 ? -4.467 8.707 47.068 1.00 48.78 200 SER A CA 1
ATOM 1577 C C . SER A 1 200 ? -5.118 8.468 48.443 1.00 48.78 200 SER A C 1
ATOM 1579 O O . SER A 1 200 ? -4.529 7.811 49.297 1.00 48.78 200 SER A O 1
ATOM 1581 N N . ARG A 1 201 ? -6.359 8.911 48.678 1.00 41.97 201 ARG A N 1
ATOM 1582 C CA . ARG A 1 201 ? -7.139 8.503 49.870 1.00 41.97 201 ARG A CA 1
ATOM 1583 C C . ARG A 1 201 ? -8.590 8.107 49.594 1.00 41.97 201 ARG A C 1
ATOM 1585 O O . ARG A 1 201 ? -9.189 7.430 50.423 1.00 41.97 201 ARG A O 1
ATOM 1592 N N . LEU A 1 202 ? -9.128 8.430 48.418 1.00 42.16 202 LEU A N 1
ATOM 1593 C CA . LEU A 1 202 ? -10.486 8.044 48.010 1.00 42.16 202 LEU A CA 1
ATOM 1594 C C . LEU A 1 202 ? -10.497 6.765 47.149 1.00 42.16 202 LEU A C 1
ATOM 1596 O O . LEU A 1 202 ? -11.491 6.046 47.130 1.00 42.16 202 LEU A O 1
ATOM 1600 N N . SER A 1 203 ? -9.377 6.405 46.515 1.00 50.12 203 SER A N 1
ATOM 1601 C CA . SER A 1 203 ? -9.288 5.308 45.536 1.00 50.12 203 SER A CA 1
ATOM 1602 C C . SER A 1 203 ? -9.331 3.880 46.100 1.00 50.12 203 SER A C 1
ATOM 1604 O O . SER A 1 203 ? -9.526 2.940 45.346 1.00 50.12 203 SER A O 1
ATOM 1606 N N . ASN A 1 204 ? -9.173 3.656 47.405 1.00 46.78 204 ASN A N 1
ATOM 1607 C CA . ASN A 1 204 ? -9.268 2.293 47.960 1.00 46.78 204 ASN A CA 1
ATOM 1608 C C . ASN A 1 204 ? -10.649 2.010 48.571 1.00 46.78 204 ASN A C 1
ATOM 1610 O O . ASN A 1 204 ? -11.207 0.930 48.387 1.00 46.78 204 ASN A O 1
ATOM 1614 N N . LEU A 1 205 ? -11.233 3.003 49.250 1.00 44.19 205 LEU A N 1
ATOM 1615 C CA . LEU A 1 205 ? -12.567 2.909 49.853 1.00 44.19 205 LEU A CA 1
ATOM 1616 C C . LEU A 1 205 ? -13.679 3.000 48.802 1.00 44.19 205 LEU A C 1
ATOM 1618 O O . LEU A 1 205 ? -14.643 2.241 48.879 1.00 44.19 205 LEU A O 1
ATOM 1622 N N . TYR A 1 206 ? -13.517 3.850 47.783 1.00 53.38 206 TYR A N 1
ATOM 1623 C CA . TYR A 1 206 ? -14.495 3.970 46.701 1.00 53.38 206 TYR A CA 1
ATOM 1624 C C . TYR A 1 206 ? -14.496 2.726 45.797 1.00 53.38 206 TYR A C 1
ATOM 1626 O O . TYR A 1 206 ? -15.557 2.256 45.412 1.00 53.38 206 TYR A O 1
ATOM 1634 N N . TYR A 1 207 ? -13.337 2.102 45.543 1.00 53.03 207 TYR A N 1
ATOM 1635 C CA . TYR A 1 207 ? -13.232 0.950 44.633 1.00 53.03 207 TYR A CA 1
ATOM 1636 C C . TYR A 1 207 ? -13.558 -0.392 45.293 1.00 53.03 207 TYR A C 1
ATOM 1638 O O . TYR A 1 207 ? -14.224 -1.214 44.671 1.00 53.03 207 TYR A O 1
ATOM 1646 N N . LYS A 1 208 ? -13.196 -0.607 46.569 1.00 54.50 208 LYS A N 1
ATOM 1647 C CA . LYS A 1 208 ? -13.765 -1.728 47.345 1.00 54.50 208 LYS A CA 1
ATOM 1648 C C . LYS A 1 208 ? -15.280 -1.573 47.500 1.00 54.50 208 LYS A C 1
ATOM 1650 O O . LYS A 1 208 ? -16.000 -2.568 47.473 1.00 54.50 208 LYS A O 1
ATOM 1655 N N . GLY A 1 209 ? -15.752 -0.328 47.611 1.00 55.22 209 GLY A N 1
ATOM 1656 C CA . GLY A 1 209 ? -17.168 0.029 47.578 1.00 55.22 209 GLY A CA 1
ATOM 1657 C C . GLY A 1 209 ? -17.835 -0.341 46.255 1.00 55.22 209 GLY A C 1
ATOM 1658 O O . GLY A 1 209 ? -18.857 -1.013 46.284 1.00 55.22 209 GLY A O 1
ATOM 1659 N N . ILE A 1 210 ? -17.236 0.010 45.112 1.00 55.00 210 ILE A N 1
ATOM 1660 C CA . ILE A 1 210 ? -17.737 -0.337 43.772 1.00 55.00 210 ILE A CA 1
ATOM 1661 C C . ILE A 1 210 ? -17.718 -1.848 43.547 1.00 55.00 210 ILE A C 1
ATOM 1663 O O . ILE A 1 210 ? -18.726 -2.388 43.116 1.00 55.00 210 ILE A O 1
ATOM 1667 N N . HIS A 1 211 ? -16.632 -2.548 43.886 1.00 61.16 211 HIS A N 1
ATOM 1668 C CA . HIS A 1 211 ? -16.543 -4.004 43.742 1.00 61.16 211 HIS A CA 1
ATOM 1669 C C . HIS A 1 211 ? -17.614 -4.709 44.594 1.00 61.16 211 HIS A C 1
ATOM 1671 O O . HIS A 1 211 ? -18.367 -5.542 44.101 1.00 61.16 211 HIS A O 1
ATOM 1677 N N . SER A 1 212 ? -17.763 -4.306 45.860 1.00 58.09 212 SER A N 1
ATOM 1678 C CA . SER A 1 212 ? -18.784 -4.844 46.771 1.00 58.09 212 SER A CA 1
ATOM 1679 C C . SER A 1 212 ? -20.213 -4.495 46.337 1.00 58.09 212 SER A C 1
ATOM 1681 O O . SER A 1 212 ? -21.091 -5.354 46.369 1.00 58.09 212 SER A O 1
ATOM 1683 N N . ALA A 1 213 ? -20.463 -3.256 45.904 1.00 54.19 213 ALA A N 1
ATOM 1684 C CA . ALA A 1 213 ? -21.774 -2.810 45.440 1.00 54.19 213 ALA A CA 1
ATOM 1685 C C . ALA A 1 213 ? -22.162 -3.491 44.124 1.00 54.19 213 ALA A C 1
ATOM 1687 O O . ALA A 1 213 ? -23.262 -4.022 44.024 1.00 54.19 213 ALA A O 1
ATOM 1688 N N . TYR A 1 214 ? -21.254 -3.546 43.150 1.00 60.72 214 TYR A N 1
ATOM 1689 C CA . TYR A 1 214 ? -21.472 -4.220 41.874 1.00 60.72 214 TYR A CA 1
ATOM 1690 C C . TYR A 1 214 ? -21.834 -5.687 42.084 1.00 60.72 214 TYR A C 1
ATOM 1692 O O . TYR A 1 214 ? -22.857 -6.144 41.575 1.00 60.72 214 TYR A O 1
ATOM 1700 N N . LEU A 1 215 ? -21.062 -6.405 42.908 1.00 63.12 215 LEU A N 1
ATOM 1701 C CA . LEU A 1 215 ? -21.406 -7.778 43.238 1.00 63.12 215 LEU A CA 1
ATOM 1702 C C . LEU A 1 215 ? -22.794 -7.829 43.891 1.00 63.12 215 LEU A C 1
ATOM 1704 O O . LEU A 1 215 ? -23.598 -8.672 43.512 1.00 63.12 215 LEU A O 1
ATOM 1708 N N . ARG A 1 216 ? -23.126 -6.905 44.813 1.00 58.59 216 ARG A N 1
ATOM 1709 C CA . ARG A 1 216 ? -24.388 -6.962 45.590 1.00 58.59 216 ARG A CA 1
ATOM 1710 C C . ARG A 1 216 ? -25.615 -6.755 44.719 1.00 58.59 216 ARG A C 1
ATOM 1712 O O . ARG A 1 216 ? -26.667 -7.291 45.047 1.00 58.59 216 ARG A O 1
ATOM 1719 N N . TYR A 1 217 ? -25.475 -5.976 43.653 1.00 57.22 217 TYR A N 1
ATOM 1720 C CA . TYR A 1 217 ? -26.567 -5.654 42.744 1.00 57.22 217 TYR A CA 1
ATOM 1721 C C . TYR A 1 217 ? -26.666 -6.604 41.544 1.00 57.22 217 TYR A C 1
ATOM 1723 O O . TYR A 1 217 ? -27.771 -6.793 41.043 1.00 57.22 217 TYR A O 1
ATOM 1731 N N . ASN A 1 218 ? -25.559 -7.210 41.093 1.00 57.62 218 ASN A N 1
ATOM 1732 C CA . ASN A 1 218 ? -25.521 -7.973 39.837 1.00 57.62 218 ASN A CA 1
ATOM 1733 C C . ASN A 1 218 ? -25.196 -9.470 39.987 1.00 57.62 218 ASN A C 1
ATOM 1735 O O . ASN A 1 218 ? -25.355 -10.204 39.013 1.00 57.62 218 ASN A O 1
ATOM 1739 N N . ALA A 1 219 ? -24.753 -9.943 41.156 1.00 57.91 219 ALA A N 1
ATOM 1740 C CA . ALA A 1 219 ? -24.505 -11.364 41.405 1.00 57.91 219 ALA A CA 1
ATOM 1741 C C . ALA A 1 219 ? -25.599 -11.965 42.301 1.00 57.91 219 ALA A C 1
ATOM 1743 O O . ALA A 1 219 ? -26.024 -11.363 43.289 1.00 57.91 219 ALA A O 1
ATOM 1744 N N . THR A 1 220 ? -26.048 -13.182 41.985 1.00 55.38 220 THR A N 1
ATOM 1745 C CA . THR A 1 220 ? -26.964 -13.921 42.862 1.00 55.38 220 THR A CA 1
ATOM 1746 C C . THR A 1 220 ? -26.264 -14.284 44.183 1.00 55.38 220 THR A C 1
ATOM 1748 O O . THR A 1 220 ? -25.045 -14.492 44.204 1.00 55.38 220 THR A O 1
ATOM 1751 N N . PRO A 1 221 ? -27.004 -14.413 45.303 1.00 49.41 221 PRO A N 1
ATOM 1752 C CA . PRO A 1 221 ? -26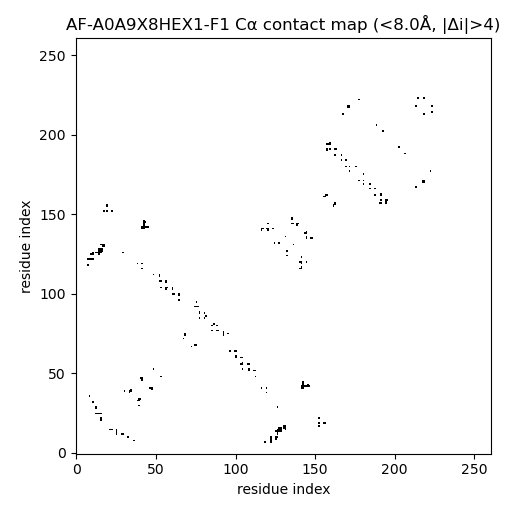.427 -14.748 46.610 1.00 49.41 221 PRO A CA 1
ATOM 1753 C C . PRO A 1 221 ? -25.542 -16.008 46.605 1.00 49.41 221 PRO A C 1
ATOM 1755 O O . PRO A 1 221 ? -24.575 -16.092 47.357 1.00 49.41 221 PRO A O 1
ATOM 1758 N N . SER A 1 222 ? -25.826 -16.971 45.724 1.00 46.62 222 SER A N 1
ATOM 1759 C CA . SER A 1 222 ? -25.063 -18.216 45.573 1.00 46.62 222 SER A CA 1
ATOM 1760 C C . SER A 1 222 ? -23.637 -17.998 45.043 1.00 46.62 222 SER A C 1
ATOM 1762 O O . SER A 1 222 ? -22.707 -18.663 45.493 1.00 46.62 222 SER A O 1
ATOM 1764 N N . ILE A 1 223 ? -23.438 -17.040 44.131 1.00 49.88 223 ILE A N 1
ATOM 1765 C CA . ILE A 1 223 ? -22.122 -16.714 43.548 1.00 49.88 223 ILE A CA 1
ATOM 1766 C C . ILE A 1 223 ? -21.230 -16.042 44.594 1.00 49.88 223 ILE A C 1
ATOM 1768 O O . ILE A 1 223 ? -20.043 -16.345 44.706 1.00 49.88 223 ILE A O 1
ATOM 1772 N N . PHE A 1 224 ? -21.820 -15.187 45.427 1.00 44.94 224 PHE A N 1
ATOM 1773 C CA . PHE A 1 224 ? -21.130 -14.568 46.553 1.00 44.94 224 PHE A CA 1
ATOM 1774 C C . PHE A 1 224 ? -20.578 -15.569 47.554 1.00 44.94 224 PHE A C 1
ATOM 1776 O O . PHE A 1 224 ? -19.453 -15.410 48.017 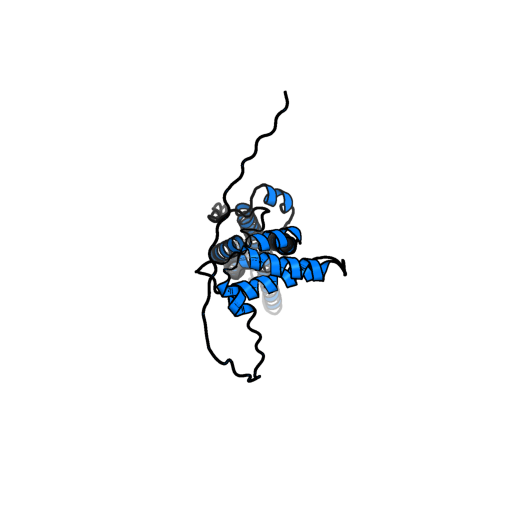1.00 44.94 224 PHE A O 1
ATOM 1783 N N . ILE A 1 225 ? -21.359 -16.598 47.881 1.00 43.59 225 ILE A N 1
ATOM 1784 C CA . ILE A 1 225 ? -20.954 -17.639 48.828 1.00 43.59 225 ILE A CA 1
ATOM 1785 C C . ILE A 1 225 ? -19.762 -18.435 48.276 1.00 43.59 225 ILE A C 1
ATOM 1787 O O . ILE A 1 225 ? -18.871 -18.808 49.038 1.00 43.59 225 ILE A O 1
ATOM 1791 N N . HIS A 1 226 ? -19.701 -18.641 46.957 1.00 40.69 226 HIS A N 1
ATOM 1792 C CA . HIS A 1 226 ? -18.556 -19.281 46.310 1.00 40.69 226 HIS A CA 1
ATOM 1793 C C . HIS A 1 226 ? -17.310 -18.386 46.261 1.00 40.69 226 HIS A C 1
ATOM 1795 O O . HIS A 1 226 ? -16.220 -18.878 46.541 1.00 40.69 226 HIS A O 1
ATOM 1801 N N . ALA A 1 227 ? -17.458 -17.088 45.980 1.00 42.12 227 ALA A N 1
ATOM 1802 C CA . ALA A 1 227 ? -16.339 -16.141 45.918 1.00 42.12 227 ALA A CA 1
ATOM 1803 C C . ALA A 1 227 ? -15.757 -15.784 47.301 1.00 42.12 227 ALA A C 1
ATOM 1805 O O . ALA A 1 227 ? -14.565 -15.514 47.420 1.00 42.12 227 ALA A O 1
ATOM 1806 N N . TYR A 1 228 ? -16.580 -15.802 48.357 1.00 35.31 228 TYR A N 1
ATOM 1807 C CA . TYR A 1 228 ? -16.152 -15.508 49.730 1.00 35.31 228 TYR A CA 1
ATOM 1808 C C . TYR A 1 228 ? -15.725 -16.733 50.535 1.00 35.31 228 TYR A C 1
ATOM 1810 O O . TYR A 1 228 ? -15.399 -16.577 51.712 1.00 35.31 228 TYR A O 1
ATOM 1818 N N . ARG A 1 229 ? -15.712 -17.940 49.950 1.00 33.12 229 ARG A N 1
ATOM 1819 C CA . ARG A 1 229 ? -15.143 -19.109 50.625 1.00 33.12 229 ARG A CA 1
ATOM 1820 C C . ARG A 1 229 ? -13.626 -18.904 50.698 1.00 33.12 229 ARG A C 1
ATOM 1822 O O . ARG A 1 229 ? -12.960 -19.032 49.671 1.00 33.12 229 ARG A O 1
ATOM 1829 N N . PRO A 1 230 ? -13.049 -18.587 51.871 1.00 32.41 230 PRO A N 1
ATOM 1830 C CA . PRO A 1 230 ? -11.611 -18.439 51.969 1.00 32.41 230 PRO A CA 1
ATOM 1831 C C . PRO A 1 230 ? -11.005 -19.815 51.696 1.00 32.41 230 PRO A C 1
ATOM 1833 O O . PRO A 1 230 ? -11.441 -20.813 52.278 1.00 32.41 230 PRO A O 1
ATOM 1836 N N . GLN A 1 231 ? -9.983 -19.884 50.845 1.00 40.69 231 GLN A N 1
ATOM 1837 C CA . GLN A 1 231 ? -9.041 -20.999 50.877 1.00 40.69 231 GLN A CA 1
ATOM 1838 C C . GLN A 1 231 ? -8.229 -20.894 52.179 1.00 40.69 231 GLN A C 1
ATOM 1840 O O . GLN A 1 231 ? -7.069 -20.503 52.180 1.00 40.69 231 GLN A O 1
ATOM 1845 N N . SER A 1 232 ? -8.849 -21.192 53.318 1.00 34.09 232 SER A N 1
ATOM 1846 C CA . SER A 1 232 ? -8.134 -21.451 54.562 1.00 34.09 232 SER A CA 1
ATOM 1847 C C . SER A 1 232 ? -8.437 -22.880 54.973 1.00 34.09 232 SER A C 1
ATOM 1849 O O . SER A 1 232 ? -9.539 -23.202 55.423 1.00 34.09 232 SER A O 1
ATOM 1851 N N . GLY A 1 233 ? -7.445 -23.740 54.759 1.00 35.06 233 GLY A N 1
ATOM 1852 C CA . GLY A 1 233 ? -7.417 -25.070 55.330 1.00 35.06 233 GLY A CA 1
ATOM 1853 C C . GLY A 1 233 ? -7.532 -25.025 56.854 1.00 35.06 233 GLY A C 1
ATOM 1854 O O . GLY A 1 233 ? -7.087 -24.081 57.497 1.00 35.06 233 GLY A O 1
ATOM 1855 N N . TYR A 1 234 ? -8.127 -26.097 57.372 1.00 34.12 234 TYR A N 1
ATOM 1856 C CA . TYR A 1 234 ? -8.071 -26.583 58.748 1.00 34.12 234 TYR A CA 1
ATOM 1857 C C . TYR A 1 234 ? -8.404 -25.597 59.874 1.00 34.12 234 TYR A C 1
ATOM 1859 O O . TYR A 1 234 ? -7.571 -24.814 60.307 1.00 34.12 234 TYR A O 1
ATOM 1867 N N . LEU A 1 235 ? -9.569 -25.815 60.492 1.00 27.14 235 LEU A N 1
ATOM 1868 C CA . LEU A 1 235 ? -9.645 -26.068 61.933 1.00 27.14 235 LEU A CA 1
ATOM 1869 C C . LEU A 1 235 ? -10.925 -26.857 62.247 1.00 27.14 235 LEU A C 1
ATOM 1871 O O . LEU A 1 235 ? -12.041 -26.430 61.959 1.00 27.14 235 LEU A O 1
ATOM 1875 N N . HIS A 1 236 ? -10.734 -28.046 62.816 1.00 31.52 236 HIS A N 1
ATOM 1876 C CA . HIS A 1 236 ? -11.771 -28.830 63.475 1.00 31.52 236 HIS A CA 1
ATOM 1877 C C . HIS A 1 236 ? -12.414 -28.013 64.604 1.00 31.52 236 HIS A C 1
ATOM 1879 O O . HIS A 1 236 ? -11.708 -27.541 65.488 1.00 31.52 236 HIS A O 1
ATOM 1885 N N . SER A 1 237 ? -13.745 -27.960 64.651 1.00 28.38 237 SER A N 1
ATOM 1886 C CA . SER A 1 237 ? -14.470 -28.033 65.922 1.00 28.38 237 SER A CA 1
ATOM 1887 C C . SER A 1 237 ? -15.909 -28.491 65.686 1.00 28.38 237 SER A C 1
ATOM 1889 O O . SER A 1 237 ? -16.586 -28.075 64.749 1.00 28.38 237 SER A O 1
ATOM 1891 N N . THR A 1 238 ? -16.321 -29.437 66.514 1.00 30.20 238 THR A N 1
ATOM 1892 C CA . THR A 1 238 ? -17.505 -30.293 66.443 1.00 30.20 238 THR A CA 1
ATOM 1893 C C . THR A 1 238 ? -18.822 -29.535 66.615 1.00 30.20 238 THR A C 1
ATOM 1895 O O . THR A 1 238 ? -19.091 -29.001 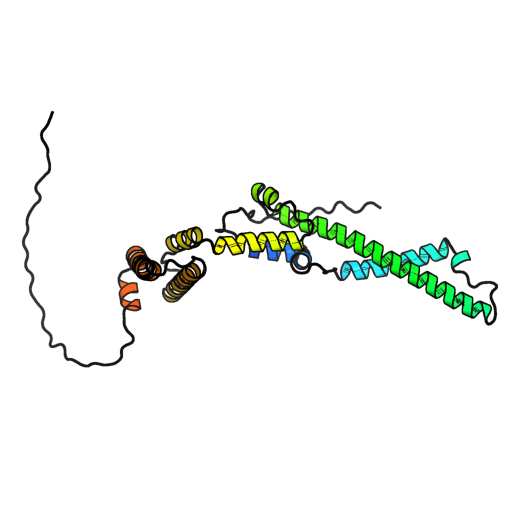67.690 1.00 30.20 238 THR A O 1
ATOM 1898 N N . HIS A 1 239 ? -19.698 -29.582 65.608 1.00 29.02 239 HIS A N 1
ATOM 1899 C CA . HIS A 1 239 ? -21.109 -29.225 65.767 1.00 29.02 239 HIS A CA 1
ATOM 1900 C C . HIS A 1 239 ? -21.887 -30.431 66.308 1.00 29.02 239 HIS A C 1
ATOM 1902 O O . HIS A 1 239 ? -22.059 -31.439 65.623 1.00 29.02 239 HIS A O 1
ATOM 1908 N N . ARG A 1 240 ? -22.369 -30.315 67.550 1.00 27.41 240 ARG A N 1
ATOM 1909 C CA . ARG A 1 240 ? -23.406 -31.183 68.114 1.00 27.41 240 ARG A CA 1
ATOM 1910 C C . ARG A 1 240 ? -24.765 -30.685 67.621 1.00 27.41 240 ARG A C 1
ATOM 1912 O O . ARG A 1 240 ? -25.065 -29.495 67.695 1.00 27.41 240 ARG A O 1
ATOM 1919 N N . SER A 1 241 ? -25.552 -31.603 67.083 1.00 31.67 241 SER A N 1
ATOM 1920 C CA . SER A 1 241 ? -26.896 -31.402 66.545 1.00 31.67 241 SER A CA 1
ATOM 1921 C C . SER A 1 241 ? -27.921 -31.102 67.645 1.00 31.67 241 SER A C 1
ATOM 1923 O O . SER A 1 241 ? -27.892 -31.750 68.689 1.00 31.67 241 SER A O 1
ATOM 1925 N N . THR A 1 242 ? -28.868 -30.191 67.395 1.00 28.45 242 THR A N 1
ATOM 1926 C CA . THR A 1 242 ? -30.332 -30.445 67.437 1.00 28.45 242 THR A CA 1
ATOM 1927 C C . THR A 1 242 ? -31.140 -29.185 67.054 1.00 28.45 242 THR A C 1
ATOM 1929 O O . THR A 1 242 ? -30.666 -28.076 67.302 1.00 28.45 242 THR A O 1
ATOM 1932 N N . PRO A 1 243 ? -32.326 -29.327 66.418 1.00 41.94 243 PRO A N 1
ATOM 1933 C CA . PRO A 1 243 ? -33.162 -28.218 65.945 1.00 41.94 243 PRO A CA 1
ATOM 1934 C C . PRO A 1 243 ? -34.396 -27.955 66.841 1.00 41.94 243 PRO A C 1
ATOM 1936 O O . PRO A 1 243 ? -34.649 -28.697 67.784 1.00 41.94 243 PRO A O 1
ATOM 1939 N N . VAL A 1 244 ? -35.206 -26.967 66.423 1.00 28.94 244 VAL A N 1
ATOM 1940 C CA . VAL A 1 244 ? -36.599 -26.630 66.819 1.00 28.94 244 VAL A CA 1
ATOM 1941 C C . VAL A 1 244 ? -36.748 -25.433 67.770 1.00 28.94 244 VAL A C 1
ATOM 1943 O O . VAL A 1 244 ? -36.500 -25.523 68.966 1.00 28.94 244 VAL A O 1
ATOM 1946 N N . SER A 1 245 ? -37.274 -24.316 67.253 1.00 29.12 245 SER A N 1
ATOM 1947 C CA . SER A 1 245 ? -38.644 -23.841 67.549 1.00 29.12 245 SER A CA 1
ATOM 1948 C C . SER A 1 245 ? -38.901 -22.437 66.977 1.00 29.12 245 SER A C 1
ATOM 1950 O O . SER A 1 245 ? -38.122 -21.505 67.137 1.00 29.12 245 SER A O 1
ATOM 1952 N N . THR A 1 246 ? -40.032 -22.318 66.284 1.00 33.84 246 THR A N 1
ATOM 1953 C CA . THR A 1 246 ? -40.761 -21.088 65.928 1.00 33.84 246 THR A CA 1
ATOM 1954 C C . THR A 1 246 ? -40.986 -20.148 67.121 1.00 33.84 246 THR A C 1
ATOM 1956 O O . THR A 1 246 ? -41.070 -20.616 68.256 1.00 33.84 246 THR A O 1
ATOM 1959 N N . PRO A 1 247 ? -41.295 -18.863 66.858 1.00 34.41 247 PRO A N 1
ATOM 1960 C CA . PRO A 1 247 ? -42.661 -18.452 67.189 1.00 34.41 247 PRO A CA 1
ATOM 1961 C C . PRO A 1 247 ? -43.352 -17.580 66.127 1.00 34.41 247 PRO A C 1
ATOM 1963 O O . PRO A 1 247 ? -42.791 -16.662 65.536 1.00 34.41 247 PRO A O 1
ATOM 1966 N N . THR A 1 248 ? -44.637 -17.879 65.957 1.00 30.08 248 THR A N 1
ATOM 1967 C CA . THR A 1 248 ? -45.684 -17.082 65.314 1.00 30.08 248 THR A CA 1
ATOM 1968 C C . THR A 1 248 ? -46.118 -15.915 66.212 1.00 30.08 248 THR A C 1
ATOM 1970 O O . THR A 1 248 ? -46.317 -16.134 67.406 1.00 30.08 248 THR A O 1
ATOM 1973 N N . LYS A 1 249 ? -46.346 -14.727 65.623 1.00 31.30 249 LYS A N 1
ATOM 1974 C CA . LYS A 1 249 ? -47.473 -13.770 65.834 1.00 31.30 249 LYS A CA 1
ATOM 1975 C C . LYS A 1 249 ? -47.086 -12.411 65.215 1.00 31.30 249 LYS A C 1
ATOM 1977 O O . LYS A 1 249 ? -46.106 -11.809 65.624 1.00 31.30 249 LYS A O 1
ATOM 1982 N N . LEU A 1 250 ? -47.660 -12.036 64.067 1.00 29.39 250 LEU A N 1
ATOM 1983 C CA . LEU A 1 250 ? -48.878 -11.214 63.916 1.00 29.39 250 LEU A CA 1
ATOM 1984 C C . LEU A 1 250 ? -48.788 -9.849 64.616 1.00 29.39 250 LEU A C 1
ATOM 1986 O O . LEU A 1 250 ? -49.007 -9.785 65.818 1.00 29.39 250 LEU A O 1
ATOM 1990 N N . TYR A 1 251 ? -48.588 -8.780 63.836 1.00 29.08 251 TYR A N 1
ATOM 1991 C CA . TYR A 1 251 ? -49.360 -7.543 63.977 1.00 29.08 251 TYR A CA 1
ATOM 1992 C C . TYR A 1 251 ? -49.596 -6.884 62.615 1.00 29.08 251 TYR A C 1
ATOM 1994 O O . TYR A 1 251 ? -48.744 -6.859 61.730 1.00 29.08 251 TYR A O 1
ATOM 2002 N N . THR A 1 252 ? -50.831 -6.432 62.496 1.00 29.80 252 THR A N 1
ATOM 2003 C CA . THR A 1 252 ? -51.563 -5.897 61.360 1.00 29.80 252 THR A CA 1
ATOM 2004 C C . THR A 1 252 ? -51.222 -4.434 61.071 1.00 29.80 252 THR A C 1
ATOM 2006 O O . THR A 1 252 ? -50.793 -3.672 61.933 1.00 29.80 252 THR A O 1
ATOM 2009 N N . THR A 1 253 ? -51.482 -4.078 59.820 1.00 30.23 253 THR A N 1
ATOM 2010 C CA . THR A 1 253 ? -51.540 -2.768 59.167 1.00 30.23 253 THR A CA 1
ATOM 2011 C C . THR A 1 253 ? -52.179 -1.655 60.011 1.00 30.23 253 THR A C 1
ATOM 2013 O O . THR A 1 253 ? -53.245 -1.854 60.587 1.00 30.23 253 THR A O 1
ATOM 2016 N N . SER A 1 254 ? -51.604 -0.446 59.976 1.00 28.33 254 SER A N 1
ATOM 2017 C CA . SER A 1 254 ? -52.342 0.795 60.244 1.00 28.33 254 SER A CA 1
ATOM 2018 C C . SER A 1 254 ? -51.956 1.883 59.242 1.00 28.33 254 SER A C 1
ATOM 2020 O O . SER A 1 254 ? -50.803 2.016 58.828 1.00 28.33 254 SER A O 1
ATOM 2022 N N . SER A 1 255 ? -52.989 2.581 58.800 1.00 31.94 255 SER A N 1
ATOM 2023 C CA . SER A 1 255 ? -53.106 3.349 57.570 1.00 31.94 255 SER A CA 1
ATOM 2024 C C . SER A 1 255 ? -52.652 4.798 57.737 1.00 31.94 255 SER A C 1
ATOM 2026 O O . SER A 1 255 ? -52.826 5.410 58.788 1.00 31.94 255 SER A O 1
ATOM 2028 N N . ARG A 1 256 ? -52.138 5.377 56.646 1.00 33.50 256 ARG A N 1
ATOM 2029 C CA . ARG A 1 256 ? -52.061 6.831 56.440 1.00 33.50 256 ARG A CA 1
ATOM 2030 C C . ARG A 1 256 ? -53.476 7.415 56.379 1.00 33.50 256 ARG A C 1
ATOM 2032 O O . ARG A 1 256 ? -54.326 6.804 55.738 1.00 33.50 256 ARG A O 1
ATOM 2039 N N . LEU A 1 257 ? -53.672 8.627 56.901 1.00 33.94 257 LEU A N 1
ATOM 2040 C CA . LEU A 1 257 ? -54.133 9.780 56.112 1.00 33.94 257 LEU A CA 1
ATOM 2041 C C . LEU A 1 257 ? -54.060 11.076 56.934 1.00 33.94 257 LEU A C 1
ATOM 2043 O O . LEU A 1 257 ? -54.497 11.150 58.077 1.00 33.94 257 LEU A O 1
ATOM 2047 N N . PHE A 1 258 ? -53.452 12.073 56.296 1.00 32.19 258 PHE A N 1
ATOM 2048 C CA . PHE A 1 258 ? -53.321 13.464 56.710 1.00 32.19 258 PHE A CA 1
ATOM 2049 C C . PHE A 1 258 ? -54.664 14.210 56.593 1.00 32.19 258 PHE A C 1
ATOM 2051 O O . PHE A 1 258 ? -55.455 13.937 55.692 1.00 32.19 258 PHE A O 1
ATOM 2058 N N . HIS A 1 259 ? -54.871 15.198 57.464 1.00 29.41 259 HIS A N 1
ATOM 2059 C CA . HIS A 1 259 ? -55.842 16.285 57.316 1.00 29.41 259 HIS A CA 1
ATOM 2060 C C . HIS A 1 259 ? -55.107 17.581 56.955 1.00 29.41 259 HIS A C 1
ATOM 2062 O O . HIS A 1 259 ? -54.036 17.845 57.504 1.00 29.41 259 HIS A O 1
ATOM 2068 N N . GLY A 1 260 ? -55.720 18.404 56.100 1.00 33.53 260 GLY A N 1
ATOM 2069 C CA . GLY A 1 260 ? -55.389 19.821 55.955 1.00 33.53 260 GLY A CA 1
ATOM 2070 C C . GLY A 1 260 ? -55.837 20.416 54.620 1.00 33.53 260 GLY A C 1
ATOM 2071 O O . GLY A 1 260 ? -55.180 20.164 53.613 1.00 33.53 260 GLY A O 1
ATOM 2072 N N . GLY A 1 261 ? -56.896 21.236 54.650 1.00 30.81 261 GLY A N 1
ATOM 2073 C CA . GLY A 1 261 ? -57.297 22.148 53.568 1.00 30.81 261 GLY A CA 1
ATOM 2074 C C . GLY A 1 261 ? -58.711 21.939 53.068 1.00 30.81 261 GLY A C 1
ATOM 2075 O O . GLY A 1 261 ? -58.841 21.235 52.047 1.00 30.81 261 GLY A O 1
#

Foldseek 3Di:
DDPPPPPQDQQPDAADDLDLPCVVVLVVSLLVVCVVVVNNCQQAPVPDADPVLLVVLQVVLVVVLVVCCVVPVVQQDLPPDDDPRSVVSPVNNVVVSVVSSVVSSVVSSVVVVLVSQVSSVVRSLSRHDPVVCVVLVPDDTSHVSSVVVCCSSVVVVLPLVVLVVVLVVLADDPPADLVNSVVVNVVSLVSSVVSDPDPPPCSPVVSVVSVVVSCVVHPDPVSVVVVPPDPDDDDDDDDDDDDDDDDDDDDDDDDDDDDDD